Protein AF-A0A952Z2T2-F1 (afdb_monomer)

Secondary structure (DSSP, 8-state):
-----------PPP----S-HHHHHHHHHHHHHHH-TTTS-SSSPPPEEETTEEEEEETTTTEEEEEETTEEEEEEGGGTEEEEEEEGGGTS-----THHHHHHHHHHT--SEEEEEEEEEEEEPPPB-SSS-EEEEEEE-TTS-EEEEEEETTTS---TT--TT-EEEEEEEEE--TTS-EEE--S--TTSSS---EEEETTEEE-

Mean predicted aligned error: 5.97 Å

Structure (mmCIF, N/CA/C/O backbone):
data_AF-A0A952Z2T2-F1
#
_entry.id   AF-A0A952Z2T2-F1
#
loop_
_atom_site.group_PDB
_atom_site.id
_atom_site.type_symbol
_atom_site.label_atom_id
_atom_site.label_alt_id
_atom_site.label_comp_id
_atom_site.label_asym_id
_atom_site.label_entity_id
_atom_site.label_seq_id
_atom_site.pdbx_PDB_ins_code
_atom_site.Cartn_x
_atom_site.Cartn_y
_atom_site.Cartn_z
_atom_site.occupancy
_atom_site.B_iso_or_equiv
_atom_site.auth_seq_id
_atom_site.auth_comp_id
_atom_site.auth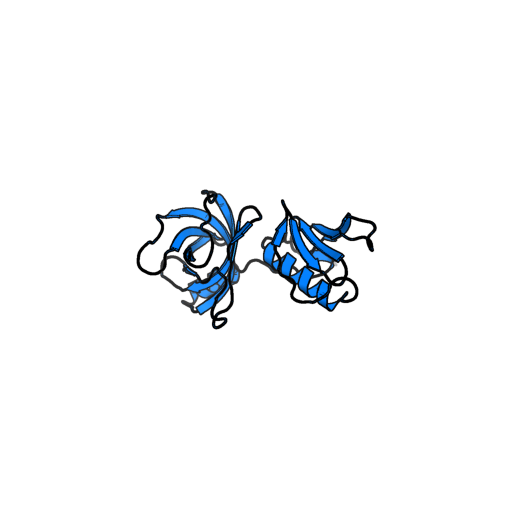_asym_id
_atom_site.auth_atom_id
_atom_site.pdbx_PDB_model_num
ATOM 1 N N . MET A 1 1 ? -41.961 -36.376 -21.998 1.00 43.75 1 MET A N 1
ATOM 2 C CA . MET A 1 1 ? -40.756 -36.178 -21.162 1.00 43.75 1 MET A CA 1
ATOM 3 C C . MET A 1 1 ? -40.420 -34.692 -21.188 1.00 43.75 1 MET A C 1
ATOM 5 O O . MET A 1 1 ? -40.143 -34.183 -22.264 1.00 43.75 1 MET A O 1
ATOM 9 N N . LYS A 1 2 ? -40.576 -33.967 -20.070 1.00 33.34 2 LYS A N 1
ATOM 10 C CA . LYS A 1 2 ? -40.230 -32.536 -19.973 1.00 33.34 2 LYS A CA 1
ATOM 11 C C . LYS A 1 2 ? -38.755 -32.432 -19.580 1.00 33.34 2 LYS A C 1
ATOM 13 O O . LYS A 1 2 ? -38.400 -32.880 -18.495 1.00 33.34 2 LYS A O 1
ATOM 18 N N . PHE A 1 3 ? -37.918 -31.884 -20.457 1.00 33.28 3 PHE A N 1
ATOM 19 C CA . PHE A 1 3 ? -36.534 -31.553 -20.126 1.00 33.28 3 PHE A CA 1
ATOM 20 C C . PHE A 1 3 ? -36.523 -30.262 -19.305 1.00 33.28 3 PHE A C 1
ATOM 22 O O . PHE A 1 3 ? -36.960 -29.215 -19.777 1.00 33.28 3 PHE A O 1
ATOM 29 N N . ILE A 1 4 ? -36.067 -30.361 -18.059 1.00 39.56 4 ILE A N 1
ATOM 30 C CA . ILE A 1 4 ? -35.775 -29.214 -17.202 1.00 39.56 4 ILE A CA 1
ATOM 31 C C . ILE A 1 4 ? -34.340 -28.808 -17.538 1.00 39.56 4 ILE A C 1
ATOM 33 O O . ILE A 1 4 ? -33.406 -29.554 -17.257 1.00 39.56 4 ILE A O 1
ATOM 37 N N . ILE A 1 5 ? -34.171 -27.661 -18.193 1.00 38.66 5 ILE A N 1
ATOM 38 C CA . ILE A 1 5 ? -32.854 -27.060 -18.410 1.00 38.66 5 ILE A CA 1
ATOM 39 C C . ILE A 1 5 ? -32.474 -26.369 -17.100 1.00 38.66 5 ILE A C 1
ATOM 41 O O . ILE A 1 5 ? -33.064 -25.354 -16.734 1.00 38.66 5 ILE A O 1
ATOM 45 N N . LEU A 1 6 ? -31.523 -26.957 -16.373 1.00 36.72 6 LEU A N 1
ATOM 46 C CA . LEU A 1 6 ? -30.887 -26.323 -15.225 1.00 36.72 6 LEU A CA 1
ATOM 47 C C . LEU A 1 6 ? -29.952 -25.233 -15.766 1.00 36.72 6 LEU A C 1
ATOM 49 O O . LEU A 1 6 ? -28.901 -25.529 -16.333 1.00 36.72 6 LEU A O 1
ATOM 53 N N . LEU A 1 7 ? -30.361 -23.973 -15.641 1.00 35.72 7 LEU A N 1
ATOM 54 C CA . LEU A 1 7 ? -29.504 -22.834 -15.942 1.00 35.72 7 LEU A CA 1
ATOM 55 C C . LEU A 1 7 ? -28.487 -22.709 -14.799 1.00 35.72 7 LEU A C 1
ATOM 57 O O . LEU A 1 7 ? -28.804 -22.184 -13.734 1.00 35.72 7 LEU A O 1
ATOM 61 N N . PHE A 1 8 ? -27.275 -23.227 -14.995 1.00 40.12 8 PHE A N 1
ATOM 62 C CA . PHE A 1 8 ? -26.145 -22.876 -14.140 1.00 40.12 8 PHE A CA 1
ATOM 63 C C . PHE A 1 8 ? -25.817 -21.403 -14.402 1.00 40.12 8 PHE A C 1
ATOM 65 O O . PHE A 1 8 ? -25.197 -21.073 -15.411 1.00 40.12 8 PHE A O 1
ATOM 72 N N . LEU A 1 9 ? -26.256 -20.508 -13.511 1.00 35.81 9 LEU A N 1
ATOM 73 C CA . LEU A 1 9 ? -25.654 -19.184 -13.412 1.00 35.81 9 LEU A CA 1
ATOM 74 C C . LEU A 1 9 ? -24.209 -19.399 -12.957 1.00 35.81 9 LEU A C 1
ATOM 76 O O . LEU A 1 9 ? -23.938 -19.597 -11.774 1.00 35.81 9 LEU A O 1
ATOM 80 N N . THR A 1 10 ? -23.271 -19.381 -13.898 1.00 40.56 10 THR A N 1
ATOM 81 C CA . THR A 1 10 ? -21.885 -19.079 -13.564 1.00 40.56 10 THR A CA 1
ATOM 82 C C . THR A 1 10 ? -21.883 -17.648 -13.053 1.00 40.56 10 THR A C 1
ATOM 84 O O . THR A 1 10 ? -22.073 -16.710 -13.829 1.00 40.56 10 THR A O 1
ATOM 87 N N . VAL A 1 11 ? -21.737 -17.480 -11.740 1.00 41.69 11 V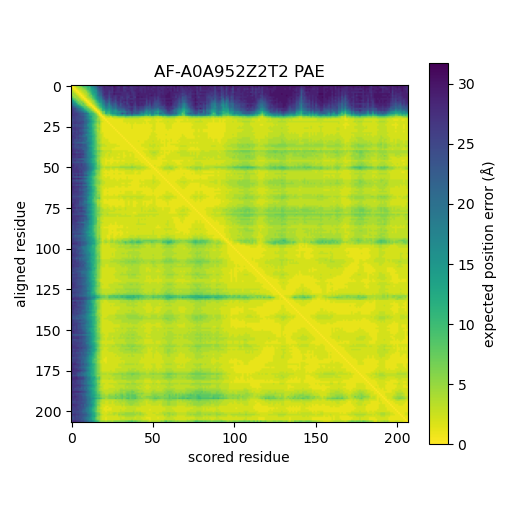AL A N 1
ATOM 88 C CA . VAL A 1 11 ? -21.376 -16.190 -11.159 1.00 41.69 11 VAL A CA 1
ATOM 89 C C . VAL A 1 11 ? -20.023 -15.853 -11.767 1.00 41.69 11 VAL A C 1
ATOM 91 O O . VAL A 1 11 ? -19.009 -16.438 -11.398 1.00 41.69 11 VAL A O 1
ATOM 94 N N . ILE A 1 12 ? -20.021 -14.985 -12.776 1.00 42.12 12 ILE A N 1
ATOM 95 C CA . ILE A 1 12 ? -18.799 -14.331 -13.224 1.00 42.12 12 ILE A CA 1
ATOM 96 C C . ILE A 1 12 ? -18.338 -13.556 -11.986 1.00 42.12 12 ILE A C 1
ATOM 98 O O . ILE A 1 12 ? -19.116 -12.714 -11.522 1.00 42.12 12 ILE A O 1
ATOM 102 N N . PRO A 1 13 ? -17.173 -13.861 -11.381 1.00 43.41 13 PRO A N 1
ATOM 103 C CA . PRO A 1 13 ? -16.665 -13.020 -10.312 1.00 43.41 13 PRO A CA 1
ATOM 104 C C . PRO A 1 13 ? -16.613 -11.605 -10.880 1.00 43.41 13 PRO A C 1
ATOM 106 O O . PRO A 1 13 ? -16.038 -11.390 -11.950 1.00 43.41 13 PRO A O 1
ATOM 109 N N . ALA A 1 14 ? -17.314 -10.675 -10.224 1.00 44.31 14 ALA A N 1
ATOM 110 C CA . ALA A 1 14 ? -17.224 -9.264 -10.560 1.00 44.31 14 ALA A CA 1
ATOM 111 C C . ALA A 1 14 ? -15.738 -8.947 -10.707 1.00 44.31 14 ALA A C 1
ATOM 113 O O . ALA A 1 14 ? -14.959 -9.370 -9.851 1.00 44.31 14 ALA A O 1
ATOM 114 N N . ILE A 1 15 ? -15.356 -8.307 -11.816 1.00 44.84 15 ILE A N 1
ATOM 115 C CA . ILE A 1 15 ? -13.976 -7.889 -12.064 1.00 44.84 15 ILE A CA 1
ATOM 116 C C . ILE A 1 15 ? -13.558 -7.126 -10.810 1.00 44.84 15 ILE A C 1
ATOM 118 O O . ILE A 1 15 ? -14.063 -6.036 -10.547 1.00 44.84 15 ILE A O 1
ATOM 122 N N . SER A 1 16 ? -12.764 -7.780 -9.965 1.00 48.69 16 SER A N 1
ATOM 123 C CA . SER A 1 16 ? -12.345 -7.230 -8.690 1.00 48.69 16 SER A CA 1
ATOM 124 C C . SER A 1 16 ? -11.339 -6.164 -9.050 1.00 48.69 16 SER A C 1
ATOM 126 O O . SER A 1 16 ? -10.181 -6.494 -9.287 1.00 48.69 16 SER A O 1
ATOM 128 N N . SER A 1 17 ? -11.783 -4.911 -9.131 1.00 55.72 17 SER A N 1
ATOM 129 C CA . SER A 1 17 ? -10.857 -3.793 -9.224 1.00 55.72 17 SER A CA 1
ATOM 130 C C . SER A 1 17 ? -9.854 -3.915 -8.079 1.00 55.72 17 SER A C 1
ATOM 132 O O . SER A 1 17 ? -10.243 -4.213 -6.942 1.00 55.72 17 SER A O 1
ATOM 134 N N . ALA A 1 18 ? -8.572 -3.748 -8.378 1.00 59.06 18 ALA A N 1
ATOM 135 C CA . ALA A 1 18 ? -7.497 -3.735 -7.410 1.00 59.06 18 ALA A CA 1
ATOM 136 C C . ALA A 1 18 ? -7.772 -2.615 -6.407 1.00 59.06 18 ALA A C 1
ATOM 138 O O . ALA A 1 18 ? -7.518 -1.446 -6.647 1.00 59.06 18 ALA A O 1
ATOM 139 N N . GLU A 1 19 ? -8.329 -2.989 -5.266 1.00 76.19 19 GLU A N 1
ATOM 140 C CA . GLU A 1 19 ? -8.595 -2.064 -4.172 1.00 76.19 19 GLU A CA 1
ATOM 141 C C . GLU A 1 19 ? -7.318 -1.697 -3.409 1.00 76.19 19 GLU A C 1
ATOM 143 O O . GLU A 1 19 ? -7.297 -0.655 -2.763 1.00 76.19 19 GLU A O 1
ATOM 148 N N . ASN A 1 20 ? -6.276 -2.532 -3.535 1.00 87.62 20 ASN A N 1
ATOM 149 C CA . ASN A 1 20 ? -4.946 -2.369 -2.946 1.00 87.62 20 ASN A CA 1
ATOM 150 C C . ASN A 1 20 ? -3.907 -2.086 -4.046 1.00 87.62 20 ASN A C 1
ATOM 152 O O . ASN A 1 20 ? -3.205 -3.002 -4.497 1.00 87.62 20 ASN A O 1
ATOM 156 N N . PHE A 1 21 ? -3.838 -0.856 -4.540 1.00 92.69 21 PHE A N 1
ATOM 157 C CA . PHE A 1 21 ? -2.935 -0.462 -5.615 1.00 92.69 21 PHE A CA 1
ATOM 158 C C . PHE A 1 21 ? -1.472 -0.687 -5.243 1.00 92.69 21 PHE A C 1
ATOM 160 O O . PHE A 1 21 ? -0.743 -1.288 -6.037 1.00 92.69 21 PHE A O 1
ATOM 167 N N . LEU A 1 22 ? -1.025 -0.290 -4.047 1.00 95.50 22 L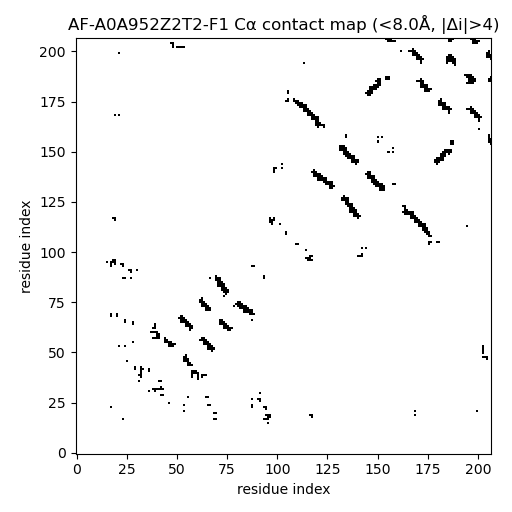EU A N 1
ATOM 168 C CA . LEU A 1 22 ? 0.396 -0.383 -3.698 1.00 95.50 22 LEU A CA 1
ATOM 169 C C . LEU A 1 22 ? 0.857 -1.837 -3.549 1.00 95.50 22 LEU A C 1
ATOM 171 O O . LEU A 1 22 ? 1.919 -2.214 -4.052 1.00 95.50 22 LEU A O 1
ATOM 175 N N . ILE A 1 23 ? 0.041 -2.691 -2.931 1.00 94.75 23 ILE A N 1
ATOM 176 C CA . ILE A 1 23 ? 0.358 -4.122 -2.792 1.00 94.75 23 ILE A CA 1
ATOM 177 C C . ILE A 1 23 ? 0.400 -4.823 -4.137 1.00 94.75 23 ILE A C 1
ATOM 179 O O . ILE A 1 23 ? 1.335 -5.583 -4.403 1.00 94.75 23 ILE A O 1
ATOM 183 N N . ASN A 1 24 ? -0.593 -4.578 -4.988 1.00 95.81 24 ASN A N 1
ATOM 184 C CA . ASN A 1 24 ? -0.653 -5.217 -6.295 1.00 95.81 24 ASN A CA 1
ATOM 185 C C . ASN A 1 24 ? 0.478 -4.732 -7.207 1.00 95.81 24 ASN A C 1
ATOM 187 O O . ASN A 1 24 ? 1.099 -5.549 -7.886 1.00 95.81 24 ASN A O 1
ATOM 191 N N . SER A 1 25 ? 0.831 -3.448 -7.134 1.00 97.19 25 SER A N 1
ATOM 192 C CA . SER A 1 25 ? 1.986 -2.887 -7.843 1.00 97.19 25 SER A CA 1
ATOM 193 C C . SER A 1 25 ? 3.294 -3.517 -7.367 1.00 97.19 25 SER A C 1
ATOM 195 O O . SER A 1 25 ? 4.063 -4.024 -8.176 1.00 97.19 25 SER A O 1
ATOM 197 N N . ASN A 1 26 ? 3.519 -3.612 -6.052 1.00 97.25 26 ASN A N 1
ATOM 198 C CA . ASN A 1 26 ? 4.699 -4.284 -5.502 1.00 97.25 26 ASN A CA 1
ATOM 199 C C . ASN A 1 26 ? 4.781 -5.762 -5.907 1.00 97.25 26 ASN A C 1
ATOM 201 O O . ASN A 1 26 ? 5.860 -6.246 -6.254 1.00 97.25 26 ASN A O 1
ATOM 205 N N . LYS A 1 27 ? 3.653 -6.485 -5.900 1.00 96.94 27 LYS A N 1
ATOM 206 C CA . LYS A 1 27 ? 3.599 -7.883 -6.346 1.00 96.94 27 LYS A CA 1
ATOM 207 C C . LYS A 1 27 ? 3.961 -8.006 -7.830 1.00 96.94 27 LYS A C 1
ATOM 209 O O . LYS A 1 27 ? 4.727 -8.900 -8.184 1.00 96.94 27 LYS A O 1
ATOM 214 N N . LEU A 1 28 ? 3.459 -7.103 -8.674 1.00 98.31 28 LEU A N 1
ATOM 215 C CA . LEU A 1 28 ? 3.791 -7.054 -10.096 1.00 98.31 28 LEU A CA 1
ATOM 216 C C . LEU A 1 28 ? 5.274 -6.751 -10.319 1.00 98.31 28 LEU A C 1
ATOM 218 O O . LEU A 1 28 ? 5.921 -7.421 -11.118 1.00 98.31 28 LEU A O 1
ATOM 222 N N . PHE A 1 29 ? 5.825 -5.765 -9.616 1.00 98.62 29 PHE A N 1
ATOM 223 C CA . PHE A 1 29 ? 7.220 -5.372 -9.785 1.00 98.62 29 PHE A CA 1
ATOM 224 C C . PHE A 1 29 ? 8.175 -6.484 -9.341 1.00 98.62 29 PHE A C 1
ATOM 226 O O . PHE A 1 29 ? 9.115 -6.809 -10.062 1.00 98.62 29 PHE A O 1
ATOM 233 N N . ASN A 1 30 ? 7.876 -7.158 -8.227 1.00 98.31 30 ASN A N 1
ATOM 234 C CA . ASN A 1 30 ? 8.618 -8.347 -7.801 1.00 98.31 30 ASN A CA 1
ATOM 235 C C . ASN A 1 30 ? 8.521 -9.479 -8.844 1.00 98.31 30 ASN A C 1
ATOM 237 O O . ASN A 1 30 ? 9.514 -10.139 -9.144 1.00 98.31 30 ASN A O 1
ATOM 241 N N . PHE A 1 31 ? 7.336 -9.702 -9.426 1.00 98.31 31 PHE A N 1
ATOM 242 C CA . PHE A 1 31 ? 7.167 -10.656 -10.526 1.00 98.31 31 PHE A CA 1
ATOM 243 C C . PHE A 1 31 ? 8.022 -10.279 -11.744 1.00 98.31 31 PHE A C 1
ATOM 245 O O . PHE A 1 31 ? 8.637 -11.159 -12.349 1.00 98.31 31 PHE A O 1
ATOM 252 N N . ALA A 1 32 ? 8.091 -8.992 -12.089 1.00 98.50 32 ALA A N 1
ATOM 253 C CA . ALA A 1 32 ? 8.869 -8.493 -13.214 1.00 98.50 32 ALA A CA 1
ATOM 254 C C . ALA A 1 32 ? 10.379 -8.694 -13.003 1.00 98.50 32 ALA A C 1
ATOM 256 O O . ALA A 1 32 ? 11.051 -9.188 -13.906 1.00 98.50 32 ALA A O 1
ATOM 257 N N . GLU A 1 33 ? 10.896 -8.410 -11.805 1.00 98.56 33 GLU A N 1
ATOM 258 C CA . GLU A 1 33 ? 12.300 -8.652 -11.426 1.00 98.56 33 GLU A CA 1
ATOM 259 C C . GLU A 1 33 ? 12.708 -10.121 -11.590 1.00 98.56 33 GLU A C 1
ATOM 261 O O . GLU A 1 33 ? 13.783 -10.420 -12.111 1.00 98.56 33 GLU A O 1
ATOM 266 N N . VAL A 1 34 ? 11.832 -11.050 -11.197 1.00 98.12 34 VAL A N 1
ATOM 267 C CA . VAL A 1 34 ? 12.087 -12.495 -11.313 1.00 98.12 34 VAL A CA 1
ATOM 268 C C . VAL A 1 34 ? 11.933 -12.989 -12.752 1.00 98.12 34 VAL A C 1
ATOM 270 O O . VAL A 1 34 ? 12.735 -13.798 -13.219 1.00 98.12 34 VAL A O 1
ATOM 273 N N . SER A 1 35 ? 10.905 -12.523 -13.459 1.00 98.25 35 SER A N 1
ATOM 274 C CA . SER A 1 35 ? 10.530 -13.055 -14.777 1.00 98.25 35 SER A CA 1
ATOM 275 C C . SER A 1 35 ? 11.338 -12.441 -15.917 1.00 98.25 35 SER A C 1
ATOM 277 O O . SER A 1 35 ? 11.591 -13.104 -16.923 1.00 98.25 35 SER A O 1
ATOM 279 N N . TYR A 1 36 ? 11.768 -11.187 -15.762 1.00 97.69 36 TYR A N 1
ATOM 280 C CA . TYR A 1 36 ? 12.501 -10.435 -16.777 1.00 97.69 36 TYR A CA 1
ATOM 281 C C . TYR A 1 36 ? 13.744 -9.723 -16.198 1.00 97.69 36 TYR A C 1
ATOM 283 O O . TYR A 1 36 ? 13.913 -8.510 -16.372 1.00 97.69 36 TYR A O 1
ATOM 291 N N . PRO A 1 37 ? 14.683 -10.463 -15.574 1.00 97.56 37 PRO A N 1
ATOM 292 C CA . PRO A 1 37 ? 15.863 -9.888 -14.917 1.00 97.56 37 PRO A CA 1
ATOM 293 C C . PRO A 1 37 ? 16.825 -9.184 -15.887 1.00 97.56 37 PRO A C 1
ATOM 295 O O . PRO A 1 37 ? 17.689 -8.421 -15.466 1.00 97.56 37 PRO A O 1
ATOM 298 N N . ALA A 1 38 ? 16.695 -9.419 -17.198 1.00 97.75 38 ALA A N 1
ATOM 299 C CA . ALA A 1 38 ? 17.450 -8.691 -18.217 1.00 97.75 38 ALA A CA 1
ATOM 300 C C . ALA A 1 38 ? 17.074 -7.198 -18.288 1.00 97.75 38 ALA A C 1
ATOM 302 O O . ALA A 1 38 ? 17.899 -6.395 -18.723 1.00 97.75 38 ALA A O 1
ATOM 303 N N . PHE A 1 39 ? 15.858 -6.834 -17.860 1.00 97.88 39 PHE A N 1
ATOM 304 C CA . PHE A 1 39 ? 15.352 -5.458 -17.865 1.00 97.88 39 PHE A CA 1
ATOM 305 C C . PHE A 1 39 ? 15.217 -4.875 -16.461 1.00 97.88 39 PHE A C 1
ATOM 307 O O . PHE A 1 39 ? 15.484 -3.693 -16.281 1.00 97.88 39 PHE A O 1
ATOM 314 N N . PHE A 1 40 ? 14.828 -5.681 -15.473 1.00 98.38 40 PHE A N 1
ATOM 315 C CA . PHE A 1 40 ? 14.495 -5.205 -14.130 1.00 98.38 40 PHE A CA 1
ATOM 316 C C . PHE A 1 40 ? 15.525 -5.710 -13.116 1.00 98.38 40 PHE A C 1
ATOM 318 O O . PHE A 1 40 ? 15.313 -6.719 -12.442 1.00 98.38 40 PHE A O 1
ATOM 325 N N . ARG A 1 41 ? 16.688 -5.044 -13.062 1.00 97.25 41 ARG A N 1
ATOM 326 C CA . ARG A 1 41 ? 17.772 -5.376 -12.126 1.00 97.25 41 ARG A CA 1
ATOM 327 C C . ARG A 1 41 ? 18.560 -4.140 -11.650 1.00 97.25 41 ARG A C 1
ATOM 329 O O . ARG A 1 41 ? 18.666 -3.175 -12.406 1.00 97.25 41 ARG A O 1
ATOM 336 N N . PRO A 1 42 ? 19.152 -4.167 -10.444 1.00 97.25 42 PRO A N 1
ATOM 337 C CA . PRO A 1 42 ? 19.075 -5.238 -9.446 1.00 97.25 42 PRO A CA 1
ATOM 338 C C . PRO A 1 42 ? 17.653 -5.433 -8.897 1.00 97.25 42 PRO A C 1
ATOM 340 O O . PRO A 1 42 ? 16.836 -4.517 -8.933 1.00 97.25 42 PRO A O 1
ATOM 343 N N . ALA A 1 43 ? 17.352 -6.652 -8.445 1.00 96.94 43 ALA A N 1
ATOM 344 C CA . ALA A 1 43 ? 16.085 -6.952 -7.780 1.00 96.94 43 ALA A CA 1
ATOM 345 C C . ALA A 1 43 ? 16.023 -6.284 -6.397 1.00 96.94 43 ALA A C 1
ATOM 347 O O . ALA A 1 43 ? 17.059 -5.966 -5.810 1.00 96.94 43 ALA A O 1
ATOM 348 N N . GLY A 1 44 ? 14.813 -6.109 -5.867 1.00 95.31 44 GLY A N 1
ATOM 349 C CA . GLY A 1 44 ? 14.587 -5.429 -4.593 1.00 95.31 44 GLY A CA 1
ATOM 350 C C . GLY A 1 44 ? 14.654 -3.907 -4.698 1.00 95.31 44 GLY A C 1
ATOM 351 O O . GLY A 1 44 ? 14.988 -3.244 -3.717 1.00 95.31 44 GLY A O 1
ATOM 352 N N . ALA A 1 45 ? 14.360 -3.339 -5.872 1.00 96.81 45 ALA A N 1
ATOM 353 C CA . ALA A 1 45 ? 14.285 -1.890 -5.999 1.00 96.81 45 ALA A CA 1
ATOM 354 C C . ALA A 1 45 ? 13.110 -1.351 -5.159 1.00 96.81 45 ALA A C 1
ATOM 356 O O . ALA A 1 45 ? 12.065 -1.991 -5.031 1.00 96.81 45 ALA A O 1
ATOM 357 N N . VAL A 1 46 ? 13.284 -0.173 -4.562 1.00 95.00 46 VAL A N 1
ATOM 358 C CA . VAL A 1 46 ? 12.262 0.440 -3.705 1.00 95.00 46 VAL A CA 1
ATOM 359 C C . VAL A 1 46 ? 11.197 1.099 -4.573 1.00 95.00 46 VAL A C 1
ATOM 361 O O . VAL A 1 46 ? 11.515 1.816 -5.522 1.00 95.00 46 VAL A O 1
ATOM 364 N N . THR A 1 47 ? 9.930 0.866 -4.235 1.00 97.56 47 THR A N 1
ATOM 365 C CA . THR A 1 47 ? 8.806 1.549 -4.880 1.00 97.56 47 THR A CA 1
ATOM 366 C C . THR A 1 47 ? 8.680 2.962 -4.337 1.00 97.56 47 THR A C 1
ATOM 368 O O . THR A 1 47 ? 8.625 3.163 -3.125 1.00 97.56 47 THR A O 1
ATOM 371 N N . VAL A 1 48 ? 8.598 3.928 -5.241 1.00 96.06 48 VAL A N 1
ATOM 372 C CA . VAL A 1 48 ? 8.376 5.341 -4.927 1.00 96.06 48 VAL A CA 1
ATOM 373 C C . VAL A 1 48 ? 7.204 5.873 -5.736 1.00 96.06 48 VAL A C 1
ATOM 375 O O . VAL A 1 48 ? 6.815 5.277 -6.742 1.00 96.06 48 VAL A O 1
ATOM 378 N N . THR A 1 49 ? 6.666 7.012 -5.320 1.00 95.50 49 THR A N 1
ATOM 379 C CA . THR A 1 49 ? 5.697 7.753 -6.126 1.00 95.50 49 THR A CA 1
ATOM 380 C C . THR A 1 49 ? 6.418 8.744 -7.030 1.00 95.50 49 THR A C 1
ATOM 382 O O . THR A 1 49 ? 7.263 9.511 -6.565 1.00 95.50 49 THR A O 1
ATOM 385 N N . LEU A 1 50 ? 6.052 8.758 -8.308 1.00 94.50 50 LEU A N 1
ATOM 386 C CA . LEU A 1 50 ? 6.416 9.792 -9.268 1.00 94.50 50 LEU A CA 1
ATOM 387 C C . LEU A 1 50 ? 5.127 10.327 -9.899 1.00 94.50 50 LEU A C 1
ATOM 389 O O . LEU A 1 50 ? 4.495 9.629 -10.687 1.00 94.50 50 LEU A O 1
ATOM 393 N N . ASP A 1 51 ? 4.733 11.544 -9.523 1.00 90.75 51 ASP A N 1
ATOM 394 C CA . ASP A 1 51 ? 3.415 12.118 -9.823 1.00 90.75 51 ASP A CA 1
ATOM 395 C C . ASP A 1 51 ? 2.264 11.201 -9.357 1.00 90.75 51 ASP A C 1
ATOM 397 O O . ASP A 1 51 ? 2.085 11.001 -8.158 1.00 90.75 51 ASP A O 1
ATOM 401 N N . ASP A 1 52 ? 1.480 10.642 -10.277 1.00 91.25 52 ASP A N 1
ATOM 402 C CA . ASP A 1 52 ? 0.386 9.700 -10.020 1.00 91.25 52 ASP A CA 1
ATOM 403 C C . ASP A 1 52 ? 0.786 8.227 -10.237 1.00 91.25 52 ASP A C 1
ATOM 405 O O . ASP A 1 52 ? -0.060 7.332 -10.154 1.00 91.25 52 ASP A O 1
ATOM 409 N N . TYR A 1 53 ? 2.072 7.959 -10.489 1.00 96.31 53 TYR A N 1
ATOM 410 C CA . TYR A 1 53 ? 2.599 6.615 -10.705 1.00 96.31 53 TYR A CA 1
ATOM 411 C C . TYR A 1 53 ? 3.281 6.062 -9.459 1.00 96.31 53 TYR A C 1
ATOM 413 O O . TYR A 1 53 ? 4.078 6.739 -8.811 1.00 96.31 53 TYR A O 1
ATOM 421 N N . LEU A 1 54 ? 3.070 4.774 -9.202 1.00 97.94 54 LEU A N 1
ATOM 422 C CA . LEU A 1 54 ? 3.979 3.969 -8.392 1.00 97.94 54 LEU A CA 1
ATOM 423 C C . LEU A 1 54 ? 5.061 3.417 -9.313 1.00 97.94 54 LEU A C 1
ATOM 425 O O . LEU A 1 54 ? 4.736 2.797 -10.322 1.00 97.94 54 LEU A O 1
ATOM 429 N N . VAL A 1 55 ? 6.336 3.634 -8.998 1.00 98.12 55 VAL A N 1
ATOM 430 C CA . VAL A 1 55 ? 7.446 3.280 -9.893 1.00 98.12 55 VAL A CA 1
ATOM 431 C C . VAL A 1 55 ? 8.595 2.601 -9.162 1.00 98.12 55 VAL A C 1
ATOM 433 O O . VAL A 1 55 ? 8.880 2.892 -8.000 1.00 98.12 55 VAL A O 1
ATOM 436 N N . ARG A 1 56 ? 9.308 1.739 -9.889 1.00 98.62 56 ARG A N 1
ATOM 437 C CA . ARG A 1 56 ? 10.658 1.284 -9.546 1.00 98.62 56 ARG A CA 1
ATOM 438 C C . ARG A 1 56 ? 11.612 1.613 -10.679 1.00 98.62 56 ARG A C 1
ATOM 440 O O . ARG A 1 56 ? 11.285 1.408 -11.848 1.00 98.62 56 ARG A O 1
ATOM 447 N N . TYR A 1 57 ? 12.790 2.096 -10.307 1.00 98.50 57 TYR A N 1
ATOM 448 C CA . TYR A 1 57 ? 13.889 2.385 -11.219 1.00 98.50 57 TYR A CA 1
ATOM 449 C C . TYR A 1 57 ? 15.011 1.361 -11.053 1.00 98.50 57 TYR A C 1
ATOM 451 O O . TYR A 1 57 ? 15.400 1.028 -9.932 1.00 98.50 57 TYR A O 1
ATOM 459 N N . TYR A 1 58 ? 15.552 0.909 -12.179 1.00 98.44 58 TYR A N 1
ATOM 460 C CA . TYR A 1 58 ? 16.578 -0.118 -12.269 1.00 98.44 58 TYR A CA 1
ATOM 461 C C . TYR A 1 58 ? 17.867 0.474 -12.860 1.00 98.44 58 TYR A C 1
ATOM 463 O O . TYR A 1 58 ? 17.969 0.631 -14.080 1.00 98.44 58 TYR A O 1
ATOM 471 N N . PRO A 1 59 ? 18.861 0.825 -12.022 1.00 97.38 59 PRO A N 1
ATOM 472 C CA . PRO A 1 59 ? 20.052 1.552 -12.467 1.00 97.38 59 PRO A CA 1
ATOM 473 C C . PRO A 1 59 ? 20.972 0.766 -13.412 1.00 97.38 59 PRO A C 1
ATOM 475 O O . PRO A 1 59 ? 21.651 1.380 -14.230 1.00 97.38 59 PRO A O 1
ATOM 478 N N . ASP A 1 60 ? 20.995 -0.569 -13.349 1.00 97.88 60 ASP A N 1
ATOM 479 C CA . ASP A 1 60 ? 21.868 -1.386 -14.212 1.00 97.88 60 ASP A CA 1
ATOM 480 C C . ASP A 1 60 ? 21.403 -1.405 -15.676 1.00 97.88 60 ASP A C 1
ATOM 482 O O . ASP A 1 60 ? 22.172 -1.745 -16.581 1.00 97.88 60 ASP A O 1
ATOM 486 N N . THR A 1 61 ? 20.124 -1.116 -15.906 1.00 97.75 61 THR A N 1
ATOM 487 C CA . THR A 1 61 ? 19.461 -1.221 -17.212 1.00 97.75 61 THR A CA 1
ATOM 488 C C . THR A 1 61 ? 18.869 0.099 -17.687 1.00 97.75 61 THR A C 1
ATOM 490 O O . THR A 1 61 ? 18.465 0.173 -18.847 1.00 97.75 61 THR A O 1
ATOM 493 N N . ASP A 1 62 ? 18.855 1.126 -16.831 1.00 98.06 62 ASP A N 1
ATOM 494 C CA . ASP A 1 62 ? 18.227 2.427 -17.079 1.00 98.06 62 ASP A CA 1
ATOM 495 C C . ASP A 1 62 ? 16.753 2.274 -17.503 1.00 98.06 62 ASP A C 1
ATOM 497 O O . ASP A 1 62 ? 16.288 2.783 -18.528 1.00 98.06 62 ASP A O 1
ATOM 501 N N . VAL A 1 63 ? 16.026 1.465 -16.728 1.00 98.38 63 VAL A N 1
ATOM 502 C CA . VAL A 1 63 ? 14.629 1.100 -16.978 1.00 98.38 63 VAL A CA 1
ATOM 503 C C . VAL A 1 63 ? 13.771 1.451 -15.775 1.00 98.38 63 VAL A C 1
ATOM 505 O O . VAL A 1 63 ? 14.172 1.272 -14.627 1.00 98.38 63 VAL A O 1
ATOM 508 N N . TYR A 1 64 ? 12.548 1.881 -16.052 1.00 98.62 64 TYR A N 1
ATOM 509 C CA . TYR A 1 64 ? 11.477 1.972 -15.077 1.00 98.62 64 TYR A CA 1
ATOM 510 C C . TYR A 1 64 ? 10.398 0.943 -15.394 1.00 98.62 64 TYR A C 1
ATOM 512 O O . TYR A 1 64 ? 10.067 0.698 -16.559 1.00 98.62 64 TYR A O 1
ATOM 520 N N . ILE A 1 65 ? 9.802 0.406 -14.339 1.00 98.75 65 ILE A N 1
ATOM 521 C CA . ILE A 1 65 ? 8.453 -0.154 -14.374 1.00 98.75 65 ILE A CA 1
ATOM 522 C C . ILE A 1 65 ? 7.572 0.711 -13.480 1.00 98.75 65 ILE A C 1
ATOM 524 O O . ILE A 1 65 ? 8.037 1.217 -12.455 1.00 98.75 65 ILE A O 1
ATOM 528 N N . GLY A 1 66 ? 6.316 0.894 -13.861 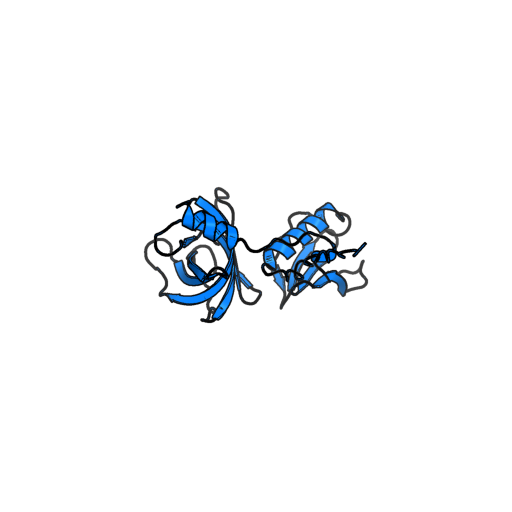1.00 98.31 66 GLY A N 1
ATOM 529 C CA . GLY A 1 66 ? 5.381 1.648 -13.050 1.00 98.31 66 GLY A CA 1
ATOM 530 C C . GLY A 1 66 ? 3.934 1.259 -13.273 1.00 98.31 66 GLY A C 1
ATOM 531 O O . GLY A 1 66 ? 3.589 0.603 -14.256 1.00 98.31 66 GLY A O 1
ATOM 532 N N . THR A 1 67 ? 3.090 1.682 -12.345 1.00 97.94 67 THR A N 1
ATOM 533 C CA . THR A 1 67 ? 1.641 1.521 -12.406 1.00 97.94 67 THR A CA 1
ATOM 534 C C . THR A 1 67 ? 0.950 2.844 -12.137 1.00 97.94 67 THR A C 1
ATOM 536 O O . THR A 1 67 ? 1.406 3.639 -11.316 1.00 97.94 67 THR A O 1
ATOM 539 N N . ARG A 1 68 ? -0.178 3.061 -12.813 1.00 95.31 68 ARG A N 1
ATOM 540 C CA . ARG A 1 68 ? -1.131 4.130 -12.504 1.00 95.31 68 ARG A CA 1
ATOM 541 C C . ARG A 1 68 ? -2.516 3.510 -12.392 1.00 95.31 68 ARG A C 1
ATOM 543 O O . ARG A 1 68 ? -3.098 3.090 -13.392 1.00 95.31 68 ARG A O 1
ATOM 550 N N . GLY A 1 69 ? -3.016 3.391 -11.165 1.00 91.56 69 GLY A N 1
ATOM 551 C CA . GLY A 1 69 ? -4.132 2.492 -10.878 1.00 91.56 69 GLY A CA 1
ATOM 552 C C . GLY A 1 69 ? -3.751 1.052 -11.240 1.00 91.56 69 GLY A C 1
ATOM 553 O O . GLY A 1 69 ? -2.789 0.510 -10.703 1.00 91.56 69 GLY A O 1
ATOM 554 N N . GLU A 1 70 ? -4.481 0.445 -12.175 1.00 93.25 70 GLU A N 1
ATOM 555 C CA . GLU A 1 70 ? -4.196 -0.910 -12.671 1.00 93.25 70 GLU A CA 1
ATOM 556 C C . GLU A 1 70 ? -3.354 -0.943 -13.948 1.00 93.25 70 GLU A C 1
ATOM 558 O O . GLU A 1 70 ? -2.881 -2.010 -14.332 1.00 93.25 70 GLU A O 1
ATOM 563 N N . GLU A 1 71 ? -3.178 0.189 -14.626 1.00 96.94 71 GLU A N 1
ATOM 564 C CA . GLU A 1 71 ? -2.430 0.255 -15.879 1.00 96.94 71 GLU A CA 1
ATOM 565 C C . GLU A 1 71 ? -0.936 0.081 -15.612 1.00 96.94 71 GLU A C 1
ATOM 567 O O . GLU A 1 71 ? -0.382 0.736 -14.728 1.00 96.94 71 GLU A O 1
ATOM 572 N N . VAL A 1 72 ? -0.276 -0.768 -16.400 1.00 98.44 72 VAL A N 1
ATOM 573 C CA . VAL A 1 72 ? 1.154 -1.063 -16.283 1.00 98.44 72 VAL A CA 1
ATOM 574 C C . VAL A 1 72 ? 1.918 -0.374 -17.399 1.00 98.44 72 VAL A C 1
ATOM 576 O O . VAL A 1 72 ? 1.576 -0.473 -18.582 1.00 98.44 72 VAL A O 1
ATOM 579 N N . TYR A 1 73 ? 3.009 0.270 -17.009 1.00 98.62 73 TYR A N 1
ATOM 580 C CA . TYR A 1 73 ? 3.902 0.994 -17.890 1.00 98.62 73 TYR A CA 1
ATOM 581 C C . TYR A 1 73 ? 5.340 0.531 -17.701 1.00 98.62 73 TYR A C 1
ATOM 583 O O . TYR A 1 73 ? 5.784 0.222 -16.595 1.00 98.62 73 TYR A O 1
ATOM 591 N N . VAL A 1 74 ? 6.091 0.543 -18.795 1.00 98.62 74 VAL A N 1
ATOM 592 C CA . VAL A 1 74 ? 7.550 0.469 -18.776 1.00 98.62 74 VAL A CA 1
ATOM 593 C C . VAL A 1 74 ? 8.112 1.701 -19.461 1.00 98.62 74 VAL A C 1
ATOM 595 O O . VAL A 1 74 ? 7.514 2.242 -20.393 1.00 98.62 74 VAL A O 1
ATOM 598 N N . TYR A 1 75 ? 9.271 2.149 -19.003 1.00 98.50 75 TYR A N 1
ATOM 599 C CA . TYR A 1 75 ? 9.972 3.264 -19.616 1.00 98.50 75 TYR A CA 1
ATOM 600 C C . TYR A 1 75 ? 11.461 2.965 -19.706 1.00 98.50 75 TYR A C 1
ATOM 602 O O . TYR A 1 75 ? 12.060 2.416 -18.785 1.00 98.50 75 TYR A O 1
ATOM 610 N N . GLY A 1 76 ? 12.058 3.317 -20.838 1.00 97.62 76 GLY A N 1
ATOM 611 C CA . GLY A 1 76 ? 13.488 3.183 -21.073 1.00 97.62 76 GLY A CA 1
ATOM 612 C C . GLY A 1 76 ? 13.796 3.123 -22.560 1.00 97.62 76 GLY A C 1
ATOM 613 O O . GLY A 1 76 ? 12.916 2.892 -23.396 1.00 97.62 76 GLY A O 1
ATOM 614 N N . LYS A 1 77 ? 15.069 3.303 -22.917 1.00 97.25 77 LYS A N 1
ATOM 615 C CA . LYS A 1 77 ? 15.500 3.281 -24.324 1.00 97.25 77 LYS A CA 1
ATOM 616 C C . LYS A 1 77 ? 15.156 1.958 -25.017 1.00 97.25 77 LYS A C 1
ATOM 618 O O . LYS A 1 77 ? 14.777 1.966 -26.183 1.00 97.25 77 LYS A O 1
ATOM 623 N N . VAL A 1 78 ? 15.256 0.840 -24.295 1.00 96.75 78 VAL A N 1
ATOM 624 C CA . VAL A 1 78 ? 14.936 -0.506 -24.805 1.00 96.75 78 VAL A CA 1
ATOM 625 C C . VAL A 1 78 ? 13.454 -0.679 -25.166 1.00 96.75 78 VAL A C 1
ATOM 627 O O . VAL A 1 78 ? 13.126 -1.503 -26.013 1.00 96.75 78 VAL A O 1
ATOM 630 N N . PHE A 1 79 ? 12.576 0.142 -24.586 1.00 97.56 79 PHE A N 1
ATOM 631 C CA . PHE A 1 79 ? 11.136 0.160 -24.854 1.00 97.56 79 PHE A CA 1
ATOM 632 C C . PHE A 1 79 ? 10.712 1.319 -25.766 1.00 97.56 79 PHE A C 1
ATOM 634 O O . PHE A 1 79 ? 9.524 1.603 -25.882 1.00 97.56 79 PHE A O 1
ATOM 641 N N . ASN A 1 80 ? 11.666 1.999 -26.415 1.00 97.25 80 ASN A N 1
ATOM 642 C CA . ASN A 1 80 ? 11.424 3.199 -27.223 1.00 97.25 80 ASN A CA 1
ATOM 643 C C . ASN A 1 80 ? 10.694 4.322 -26.455 1.00 97.25 80 ASN A C 1
ATOM 645 O O . ASN A 1 80 ? 9.890 5.052 -27.032 1.00 97.25 80 ASN A O 1
ATOM 649 N N . GLY A 1 81 ? 11.003 4.487 -25.163 1.00 97.56 81 GLY A N 1
ATOM 650 C CA . GLY A 1 81 ? 10.362 5.470 -24.288 1.00 97.56 81 GLY A CA 1
ATOM 651 C C . GLY A 1 81 ? 9.248 4.857 -23.439 1.00 97.56 81 GLY A C 1
ATOM 652 O O . GLY A 1 81 ? 9.352 3.701 -23.034 1.00 97.56 81 GLY A O 1
ATOM 653 N N . LEU A 1 82 ? 8.220 5.653 -23.122 1.00 97.56 82 LEU A N 1
ATOM 654 C CA . LEU A 1 82 ? 7.088 5.225 -22.295 1.00 97.56 82 LEU A CA 1
ATOM 655 C C . LEU A 1 82 ? 6.161 4.330 -23.114 1.00 97.56 82 LEU A C 1
ATOM 657 O O . LEU A 1 82 ? 5.627 4.763 -24.134 1.00 97.56 82 LEU A O 1
ATOM 661 N N . SER A 1 83 ? 5.938 3.113 -22.634 1.00 98.12 83 SER A N 1
ATOM 662 C CA . SER A 1 83 ? 5.054 2.138 -23.264 1.00 98.12 83 SER A CA 1
ATOM 663 C C . SER A 1 83 ? 4.082 1.567 -22.238 1.00 98.12 83 SER A C 1
ATOM 665 O O . SER A 1 83 ? 4.500 1.093 -21.183 1.00 98.12 83 SER A O 1
ATOM 667 N N . SER A 1 84 ? 2.786 1.586 -22.558 1.00 98.00 84 SER A N 1
ATOM 668 C CA . SER A 1 84 ? 1.784 0.798 -21.831 1.00 98.00 84 SER A CA 1
ATOM 669 C C . SER A 1 84 ? 1.918 -0.664 -22.249 1.00 98.00 84 SER A C 1
ATOM 671 O O . SER A 1 84 ? 2.023 -0.954 -23.443 1.00 98.00 84 SER A O 1
ATOM 673 N N . VAL A 1 85 ? 1.955 -1.573 -21.277 1.00 98.00 85 VAL A N 1
ATOM 674 C CA . VAL A 1 85 ? 2.189 -3.004 -21.533 1.00 98.00 85 VAL A CA 1
ATOM 675 C C . VAL A 1 85 ? 1.013 -3.898 -21.151 1.00 98.00 85 VAL A C 1
ATOM 677 O O . VAL A 1 85 ? 0.991 -5.049 -21.571 1.00 98.00 85 VAL A O 1
ATOM 680 N N . GLY A 1 86 ? 0.006 -3.371 -20.455 1.00 97.44 86 GLY A N 1
ATOM 681 C CA . GLY A 1 86 ? -1.194 -4.106 -20.056 1.00 97.44 86 GLY A CA 1
ATOM 682 C C . GLY A 1 86 ? -1.756 -3.571 -18.746 1.00 97.44 86 GLY A C 1
ATOM 683 O O . GLY A 1 86 ? -1.471 -2.432 -18.366 1.00 97.44 86 GLY A O 1
ATOM 684 N N . ILE A 1 87 ? -2.517 -4.402 -18.041 1.00 96.94 87 ILE A N 1
ATOM 685 C CA . ILE A 1 87 ? -2.963 -4.141 -16.667 1.00 96.94 87 ILE A CA 1
ATOM 686 C C . ILE A 1 87 ? -2.342 -5.139 -15.684 1.00 96.94 87 ILE A C 1
ATOM 688 O O . ILE A 1 87 ? -1.887 -6.210 -16.078 1.00 96.94 87 ILE A O 1
ATOM 692 N N . ILE A 1 88 ? -2.327 -4.819 -14.384 1.00 96.38 88 ILE A N 1
ATOM 693 C CA . ILE A 1 88 ? -1.711 -5.679 -13.355 1.00 96.38 88 ILE A CA 1
ATOM 694 C C . ILE A 1 88 ? -2.267 -7.116 -13.419 1.00 96.38 88 ILE A C 1
ATOM 696 O O . ILE A 1 88 ? -1.505 -8.085 -13.340 1.00 96.38 88 ILE A O 1
ATOM 700 N N . GLY A 1 89 ? -3.585 -7.246 -13.606 1.00 94.50 89 GLY A N 1
ATOM 701 C CA . GLY A 1 89 ? -4.292 -8.529 -13.663 1.00 94.50 89 GLY A CA 1
ATOM 702 C C . GLY A 1 89 ? -3.912 -9.431 -14.843 1.00 94.50 89 GLY A C 1
ATOM 703 O O . GLY A 1 89 ? -4.171 -10.630 -14.782 1.00 94.50 89 GLY A O 1
ATOM 704 N N . ASP A 1 90 ? -3.258 -8.897 -15.881 1.00 96.00 90 ASP A N 1
ATOM 705 C CA . ASP A 1 90 ? -2.768 -9.699 -17.011 1.00 96.00 90 ASP A CA 1
ATOM 706 C C . ASP A 1 90 ? -1.553 -10.557 -16.622 1.00 96.00 90 ASP A C 1
ATOM 708 O O . ASP A 1 90 ? -1.270 -11.575 -17.256 1.00 96.00 90 ASP A O 1
ATOM 712 N N . TYR A 1 91 ? -0.823 -10.147 -15.579 1.00 96.12 91 TYR A N 1
ATOM 713 C CA . TYR A 1 91 ? 0.457 -10.745 -15.193 1.00 96.12 91 TYR A CA 1
ATOM 714 C C . TYR A 1 91 ? 0.394 -11.519 -13.884 1.00 96.12 91 TYR A C 1
ATOM 716 O O . TYR A 1 91 ? 1.117 -12.500 -13.706 1.00 96.12 91 TYR A O 1
ATOM 724 N N . ILE A 1 92 ? -0.427 -11.056 -12.943 1.00 95.88 92 ILE A N 1
ATOM 725 C CA . ILE A 1 92 ? -0.494 -11.609 -11.596 1.00 95.88 92 ILE A CA 1
ATOM 726 C C . ILE A 1 92 ? -1.933 -11.677 -11.095 1.00 95.88 92 ILE A C 1
ATOM 728 O O . ILE A 1 92 ? -2.779 -10.850 -11.418 1.00 95.88 92 ILE A O 1
ATOM 732 N N . GLU A 1 93 ? -2.194 -12.635 -10.211 1.00 93.44 93 GLU A N 1
ATOM 733 C CA . GLU A 1 93 ? -3.430 -12.642 -9.432 1.00 93.44 93 GLU A CA 1
ATOM 734 C C . GLU A 1 93 ? -3.457 -11.439 -8.476 1.00 93.44 93 GLU A C 1
ATOM 736 O O . GLU A 1 93 ? -2.504 -11.224 -7.714 1.00 93.44 93 GLU A O 1
ATOM 741 N N . LEU A 1 94 ? -4.548 -10.676 -8.482 1.00 91.50 94 LEU A N 1
ATOM 742 C CA . LEU A 1 94 ? -4.715 -9.534 -7.589 1.00 91.50 94 LEU A CA 1
ATOM 743 C C . LEU A 1 94 ? -4.912 -9.990 -6.138 1.00 91.50 94 LEU A C 1
ATOM 745 O O . LEU A 1 94 ? -5.621 -10.950 -5.843 1.00 91.50 94 LEU A O 1
ATOM 749 N N . LYS A 1 95 ? -4.289 -9.274 -5.207 1.00 89.50 95 LYS A N 1
ATOM 750 C CA . LYS A 1 95 ? -4.531 -9.401 -3.773 1.00 89.50 95 LYS A CA 1
ATOM 751 C C . LYS A 1 95 ? -5.820 -8.668 -3.414 1.00 89.50 95 LYS A C 1
ATOM 753 O O . LYS A 1 95 ? -5.877 -7.434 -3.451 1.00 89.50 95 LYS A O 1
ATOM 758 N N . ALA A 1 96 ? -6.832 -9.448 -3.047 1.00 85.31 96 ALA A N 1
ATOM 759 C CA . ALA A 1 96 ? -8.046 -8.940 -2.429 1.00 85.31 96 ALA A CA 1
ATOM 760 C C . ALA A 1 96 ? -7.732 -8.269 -1.084 1.00 85.31 96 ALA A C 1
ATOM 762 O O . ALA A 1 96 ? -6.753 -8.625 -0.423 1.00 85.31 96 ALA A O 1
ATOM 763 N N . ASP A 1 97 ? -8.568 -7.300 -0.717 1.00 86.19 97 ASP A N 1
ATOM 764 C CA . ASP A 1 97 ? -8.564 -6.616 0.578 1.00 86.19 97 ASP A CA 1
ATOM 765 C C . ASP A 1 97 ? -8.737 -7.6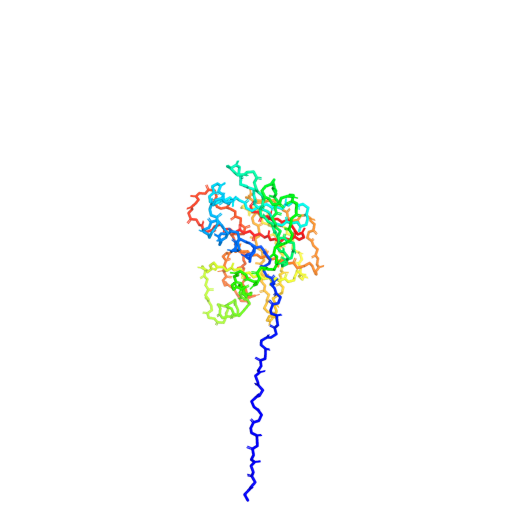01 1.748 1.00 86.19 97 ASP A C 1
ATOM 767 O O . ASP A 1 97 ? -9.477 -8.581 1.621 1.00 86.19 97 ASP A O 1
ATOM 771 N N . SER A 1 98 ? -8.059 -7.353 2.876 1.00 92.12 98 SER A N 1
ATOM 772 C CA . SER A 1 98 ? -8.137 -8.223 4.057 1.00 92.12 98 SER A CA 1
ATOM 773 C C . SER A 1 98 ? -9.348 -7.946 4.956 1.00 92.12 98 SER A C 1
ATOM 775 O O . SER A 1 98 ? -9.389 -8.479 6.057 1.00 92.12 98 SER A O 1
ATOM 777 N N . ASP A 1 99 ? -10.348 -7.176 4.525 1.00 93.88 99 ASP A N 1
ATOM 778 C CA . ASP A 1 99 ? -11.596 -6.915 5.266 1.00 93.88 99 ASP A CA 1
ATOM 779 C C . ASP A 1 99 ? -12.223 -8.188 5.873 1.00 93.88 99 ASP A C 1
ATOM 781 O O . ASP A 1 99 ? -12.552 -8.227 7.056 1.00 93.88 99 ASP A O 1
ATOM 785 N N . ALA A 1 100 ? -12.304 -9.281 5.105 1.00 94.06 100 ALA A N 1
ATOM 786 C CA . ALA A 1 100 ? -12.829 -10.554 5.609 1.00 94.06 100 ALA A CA 1
ATOM 787 C C . ALA A 1 100 ? -11.937 -11.192 6.692 1.00 94.06 100 ALA A C 1
ATOM 789 O O . ALA A 1 100 ? -12.444 -11.796 7.636 1.00 94.06 100 ALA A O 1
ATOM 790 N N . LEU A 1 101 ? -10.613 -11.055 6.568 1.00 95.75 101 LEU A N 1
ATOM 791 C CA . LEU A 1 101 ? -9.664 -11.516 7.583 1.00 95.75 101 LEU A CA 1
ATOM 792 C C . LEU A 1 101 ? -9.767 -10.653 8.847 1.00 95.75 101 LEU A C 1
ATOM 794 O O . LEU A 1 101 ? -9.825 -11.198 9.940 1.00 95.75 101 LEU A O 1
ATOM 798 N N . LEU A 1 102 ? -9.848 -9.329 8.708 1.00 97.88 102 LEU A N 1
ATOM 799 C CA . LEU A 1 102 ? -10.004 -8.386 9.819 1.00 97.88 102 LEU A CA 1
ATOM 800 C C . LEU A 1 102 ? -11.286 -8.647 10.618 1.00 97.88 102 LEU A C 1
ATOM 802 O O . LEU A 1 102 ? -11.246 -8.660 11.849 1.00 97.88 102 LEU A O 1
ATOM 806 N N . ALA A 1 103 ? -12.391 -8.948 9.931 1.00 97.31 103 ALA A N 1
ATOM 807 C CA . ALA A 1 103 ? -13.639 -9.345 10.575 1.00 97.31 103 ALA A CA 1
ATOM 808 C C . ALA A 1 103 ? -13.487 -10.653 11.369 1.00 97.31 103 ALA A C 1
ATOM 810 O O . ALA A 1 103 ? -14.013 -10.768 12.478 1.00 97.31 103 ALA A O 1
ATOM 811 N N . GLN A 1 104 ? -12.741 -11.625 10.831 1.00 97.69 104 GLN A N 1
ATOM 812 C CA . GLN A 1 104 ? -12.456 -12.884 11.518 1.00 97.69 104 GLN A CA 1
ATOM 813 C C . GLN A 1 104 ? -11.572 -12.670 12.756 1.00 97.69 104 GLN A C 1
ATOM 815 O O . GLN A 1 104 ? -11.910 -13.157 13.831 1.00 97.69 104 GLN A O 1
ATOM 820 N N . LEU A 1 105 ? -10.482 -11.903 12.633 1.00 98.25 105 LEU A N 1
ATOM 821 C CA . LEU A 1 105 ? -9.590 -11.579 13.754 1.00 98.25 105 LEU A CA 1
ATOM 822 C C . LEU A 1 105 ? -10.348 -10.876 14.883 1.00 98.25 105 LEU A C 1
ATOM 824 O O . LEU A 1 105 ? -10.162 -11.202 16.056 1.00 98.25 105 LEU A O 1
ATOM 828 N N . PHE A 1 106 ? -11.253 -9.961 14.529 1.00 98.25 106 PHE A N 1
ATOM 829 C CA . PHE A 1 106 ? -12.096 -9.277 15.499 1.00 98.25 106 PHE A CA 1
ATOM 830 C C . PHE A 1 106 ? -13.073 -10.218 16.207 1.00 98.25 106 PHE A C 1
ATOM 832 O O . PHE A 1 106 ? -13.195 -10.155 17.433 1.00 98.25 106 PHE A O 1
ATOM 839 N N . ALA A 1 107 ? -13.742 -11.099 15.456 1.00 97.75 107 ALA A N 1
ATOM 840 C CA . ALA A 1 107 ? -14.667 -12.087 16.007 1.00 97.75 107 ALA A CA 1
ATOM 841 C C . ALA A 1 107 ? -13.970 -13.077 16.957 1.00 97.75 107 ALA A C 1
ATOM 843 O O . ALA A 1 107 ? -14.564 -13.489 17.955 1.00 97.75 107 ALA A O 1
ATOM 844 N N . ASP A 1 108 ? -12.714 -13.415 16.667 1.00 98.12 108 ASP A N 1
ATOM 845 C CA . ASP A 1 108 ? -11.932 -14.381 17.436 1.00 98.12 108 ASP A CA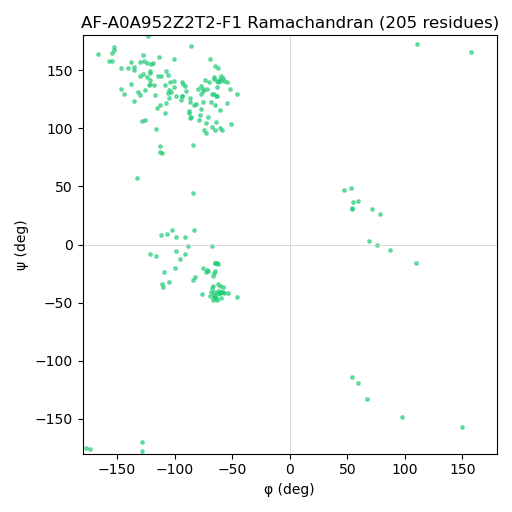 1
ATOM 846 C C . ASP A 1 108 ? -11.110 -13.757 18.575 1.00 98.12 108 ASP A C 1
ATOM 848 O O . ASP A 1 108 ? -10.535 -14.492 19.378 1.00 98.12 108 ASP A O 1
ATOM 852 N N . GLY A 1 109 ? -11.032 -12.426 18.668 1.00 98.06 109 GLY A N 1
ATOM 853 C CA . GLY A 1 109 ? -10.223 -11.762 19.693 1.00 98.06 109 GLY A CA 1
ATOM 854 C C . GLY A 1 109 ? -8.711 -11.874 19.473 1.00 98.06 109 GLY A C 1
ATOM 855 O O . GLY A 1 109 ? -7.972 -11.964 20.450 1.00 98.06 109 GLY A O 1
ATOM 856 N N . GLN A 1 110 ? -8.253 -11.945 18.218 1.00 98.38 110 GLN A N 1
ATOM 857 C CA . GLN A 1 110 ? -6.845 -12.189 17.873 1.00 98.38 110 GLN A CA 1
ATOM 858 C C . GLN A 1 110 ? -6.056 -10.887 17.653 1.00 98.38 110 GLN A C 1
ATOM 860 O O . GLN A 1 110 ? -6.554 -9.971 17.007 1.00 98.38 110 GLN A O 1
ATOM 865 N N . SER A 1 111 ? -4.815 -10.853 18.143 1.00 98.56 111 SER A N 1
ATOM 866 C CA . SER A 1 111 ? -3.839 -9.747 18.061 1.00 98.56 111 SER A CA 1
ATOM 867 C C . SER A 1 111 ? -2.539 -10.213 17.390 1.00 98.56 111 SER A C 1
ATOM 869 O O . SER A 1 111 ? -2.432 -11.392 17.041 1.00 98.56 111 SER A O 1
ATOM 871 N N . ASP A 1 112 ? -1.560 -9.315 17.234 1.00 97.88 112 ASP A N 1
ATOM 872 C CA . ASP A 1 112 ? -0.220 -9.602 16.711 1.00 97.88 112 ASP A CA 1
ATOM 873 C C . ASP A 1 112 ? -0.243 -10.188 15.280 1.00 97.88 112 ASP A C 1
ATOM 875 O O . ASP A 1 112 ? 0.511 -11.103 14.929 1.00 97.88 112 ASP A O 1
ATOM 879 N N . VAL A 1 113 ? -1.167 -9.704 14.434 1.00 97.94 113 VAL A N 1
ATOM 880 C CA . VAL A 1 113 ? -1.310 -10.176 13.044 1.00 97.94 113 VAL A CA 1
ATOM 881 C C . VAL A 1 113 ? -0.994 -9.067 12.051 1.00 97.94 113 VAL A C 1
ATOM 883 O O . VAL A 1 113 ? -1.721 -8.081 11.948 1.00 97.94 113 VAL A O 1
ATOM 886 N N . GLN A 1 114 ? 0.043 -9.268 11.237 1.00 97.69 114 GLN A N 1
ATOM 887 C CA . GLN A 1 114 ? 0.343 -8.378 10.118 1.00 97.69 114 GLN A CA 1
ATOM 888 C C . GLN A 1 114 ? -0.737 -8.488 9.031 1.00 97.69 114 GLN A C 1
ATOM 890 O O . GLN A 1 114 ? -0.962 -9.554 8.449 1.00 97.69 114 GLN A O 1
ATOM 895 N N . VAL A 1 115 ? -1.364 -7.364 8.704 1.00 96.88 115 VAL A N 1
ATOM 896 C CA . VAL A 1 115 ? -2.465 -7.268 7.745 1.00 96.88 115 VAL A CA 1
ATOM 897 C C . VAL A 1 115 ? -2.300 -6.055 6.843 1.00 96.88 115 VAL A C 1
ATOM 899 O O . VAL A 1 115 ? -1.655 -5.065 7.179 1.00 96.88 115 VAL A O 1
ATOM 902 N N . TYR A 1 116 ? -2.930 -6.124 5.679 1.00 96.50 116 TYR A N 1
ATOM 903 C CA . TYR A 1 116 ? -3.136 -4.968 4.820 1.00 96.50 116 TYR A CA 1
ATOM 904 C C . TYR A 1 116 ? -4.613 -4.785 4.530 1.00 96.50 116 TYR A C 1
ATOM 906 O O . TYR A 1 116 ? -5.363 -5.756 4.524 1.00 96.50 116 TYR A O 1
ATOM 914 N N . GLY A 1 117 ? -5.036 -3.583 4.192 1.00 95.38 117 GLY A N 1
ATOM 915 C CA . GLY A 1 117 ? -6.400 -3.369 3.739 1.00 95.38 117 GLY A CA 1
ATOM 916 C C . GLY A 1 117 ? -6.643 -1.935 3.341 1.00 95.38 117 GLY A C 1
ATOM 917 O O . GLY A 1 117 ? -5.738 -1.098 3.348 1.00 95.38 117 GLY A O 1
ATOM 918 N N . THR A 1 118 ? -7.892 -1.662 3.010 1.00 96.69 118 THR A N 1
ATOM 919 C CA . THR A 1 118 ? -8.368 -0.330 2.684 1.00 96.69 118 THR A CA 1
ATOM 920 C C . THR A 1 118 ? -9.492 0.086 3.603 1.00 96.69 118 THR A C 1
ATOM 922 O O . THR A 1 118 ? -10.281 -0.724 4.086 1.00 96.69 118 THR A O 1
ATOM 925 N N . GLY A 1 119 ? -9.577 1.387 3.841 1.00 97.00 119 GLY A N 1
ATOM 926 C CA . GLY A 1 119 ? -10.652 1.954 4.632 1.00 97.00 119 GLY A CA 1
ATOM 927 C C . GLY A 1 119 ? -10.903 3.404 4.268 1.00 97.00 119 GLY A C 1
ATOM 928 O O . GLY A 1 119 ? -10.037 4.089 3.719 1.00 97.00 119 GLY A O 1
ATOM 929 N N . THR A 1 120 ? -12.107 3.867 4.579 1.00 98.38 120 THR A N 1
ATOM 930 C CA . THR A 1 120 ? -12.487 5.272 4.429 1.00 98.38 120 THR A CA 1
ATOM 931 C C . THR A 1 120 ? -12.381 5.969 5.775 1.00 98.38 120 THR A C 1
ATOM 933 O O . THR A 1 120 ? -12.953 5.504 6.758 1.00 98.38 120 THR A O 1
ATOM 936 N N . VAL A 1 121 ? -11.670 7.091 5.832 1.00 98.81 121 VAL A N 1
ATOM 937 C CA . VAL A 1 121 ? -11.520 7.902 7.044 1.00 98.81 121 VAL A CA 1
ATOM 938 C C . VAL A 1 121 ? -12.875 8.478 7.442 1.00 98.81 121 VAL A C 1
ATOM 940 O O . VAL A 1 121 ? -13.477 9.241 6.689 1.00 98.81 121 VAL A O 1
ATOM 943 N N . ILE A 1 122 ? -13.345 8.155 8.645 1.00 98.75 122 ILE A N 1
ATOM 944 C CA . ILE A 1 122 ? -14.611 8.676 9.189 1.00 98.75 122 ILE A CA 1
ATOM 945 C C . ILE A 1 122 ? -14.403 9.680 10.324 1.00 98.75 122 ILE A C 1
ATOM 947 O O . ILE A 1 122 ? -15.260 10.531 10.550 1.00 98.75 122 ILE A O 1
ATOM 951 N N . THR A 1 123 ? -13.255 9.623 11.005 1.00 98.69 123 THR A N 1
ATOM 952 C CA . THR A 1 123 ? -12.924 10.517 12.122 1.00 98.69 123 THR A CA 1
ATOM 953 C C . THR A 1 123 ? -11.429 10.788 12.144 1.00 98.69 123 THR A C 1
ATOM 955 O O . THR A 1 123 ? -10.643 9.847 12.101 1.00 98.69 123 THR A O 1
ATOM 958 N N . ILE A 1 124 ? -11.028 12.048 12.307 1.00 98.75 124 ILE A N 1
ATOM 959 C CA . ILE A 1 124 ? -9.642 12.431 12.609 1.00 98.75 124 ILE A CA 1
ATOM 960 C C . ILE A 1 124 ? -9.581 12.817 14.088 1.00 98.75 124 ILE A C 1
ATOM 962 O O . ILE A 1 124 ? -10.380 13.630 14.553 1.00 98.75 124 ILE A O 1
ATOM 966 N N . LEU A 1 125 ? -8.669 12.199 14.837 1.00 98.69 125 LEU A N 1
ATOM 967 C CA . LEU A 1 125 ? -8.488 12.434 16.268 1.00 98.69 125 LEU A CA 1
ATOM 968 C C . LEU A 1 125 ? -7.289 13.369 16.494 1.00 98.69 125 LEU A C 1
ATOM 970 O O . LEU A 1 125 ? -6.424 13.474 15.625 1.00 98.69 125 LEU A O 1
ATOM 974 N N . PRO A 1 126 ? -7.189 14.035 17.660 1.00 98.44 126 PRO A N 1
ATOM 975 C CA . PRO A 1 126 ? -5.957 14.711 18.039 1.00 98.44 126 PRO A CA 1
ATOM 976 C C . PRO A 1 126 ? -4.785 13.729 18.057 1.00 98.44 126 PRO A C 1
ATOM 978 O O . PRO A 1 126 ? -4.934 12.598 18.543 1.00 98.44 126 PRO A O 1
ATOM 981 N N . ASP A 1 127 ? -3.627 14.180 17.585 1.00 98.56 127 ASP A N 1
ATOM 982 C CA . ASP A 1 127 ? -2.386 13.417 17.674 1.00 98.56 127 ASP A CA 1
ATOM 983 C C . ASP A 1 127 ? -2.127 13.021 19.139 1.00 98.56 127 ASP A C 1
ATOM 985 O O . ASP A 1 127 ? -2.386 13.791 20.072 1.00 98.56 127 ASP A O 1
ATOM 989 N N . ASP A 1 128 ? -1.655 11.795 19.347 1.00 98.19 128 ASP A N 1
ATOM 990 C CA . ASP A 1 128 ? -1.091 11.396 20.630 1.00 98.19 128 ASP A CA 1
ATOM 991 C C . ASP A 1 128 ? 0.350 11.894 20.696 1.00 98.19 128 ASP A C 1
ATOM 993 O O . ASP A 1 128 ? 1.167 11.563 19.838 1.00 98.19 128 ASP A O 1
ATOM 997 N N . LEU A 1 129 ? 0.646 12.724 21.692 1.00 97.81 129 LEU A N 1
ATOM 998 C CA . LEU A 1 129 ? 1.962 13.330 21.887 1.00 97.81 129 LEU A CA 1
ATOM 999 C C . LEU A 1 129 ? 2.672 12.791 23.138 1.00 97.81 129 LEU A C 1
ATOM 1001 O O . LEU A 1 129 ? 3.696 13.342 23.542 1.00 97.81 129 LEU A O 1
ATOM 1005 N N . SER A 1 130 ? 2.119 11.761 23.787 1.00 95.56 130 SER A N 1
ATOM 1006 C CA . SER A 1 130 ? 2.728 11.125 24.952 1.00 95.56 130 SER A CA 1
ATOM 1007 C C . SER A 1 130 ? 3.581 9.928 24.534 1.00 95.56 130 SER A C 1
ATOM 1009 O O . SER A 1 130 ? 3.106 9.036 23.842 1.00 95.56 130 SER A O 1
ATOM 1011 N N . GLY A 1 131 ? 4.839 9.879 24.978 1.00 94.56 131 GLY A N 1
ATOM 1012 C CA . GLY A 1 131 ? 5.765 8.833 24.535 1.00 94.56 131 GLY A CA 1
ATOM 1013 C C . GLY A 1 131 ? 6.101 8.983 23.049 1.00 94.56 131 GLY A C 1
ATOM 1014 O O . GLY A 1 131 ? 6.421 10.089 22.612 1.00 94.56 131 GLY A O 1
ATOM 1015 N N . SER A 1 132 ? 6.045 7.883 22.291 1.00 94.25 132 SER A N 1
ATOM 1016 C CA . SER A 1 132 ? 6.132 7.941 20.828 1.00 94.25 132 SER A CA 1
ATOM 1017 C C . SER A 1 132 ? 4.889 8.616 20.259 1.00 94.25 132 SER A C 1
ATOM 1019 O O . SER A 1 132 ? 3.761 8.266 20.610 1.00 94.25 132 SER A O 1
ATOM 1021 N N . ARG A 1 133 ? 5.094 9.600 19.389 1.00 98.38 133 ARG A N 1
ATOM 1022 C CA . ARG A 1 133 ? 4.022 10.426 18.842 1.00 98.38 133 ARG A CA 1
ATOM 1023 C C . ARG A 1 133 ? 3.267 9.667 17.758 1.00 98.38 133 ARG A C 1
ATOM 1025 O O . ARG A 1 133 ? 3.883 9.070 16.880 1.00 98.38 133 ARG A O 1
ATOM 1032 N N . HIS A 1 134 ? 1.939 9.748 17.773 1.00 98.69 134 HIS A N 1
ATOM 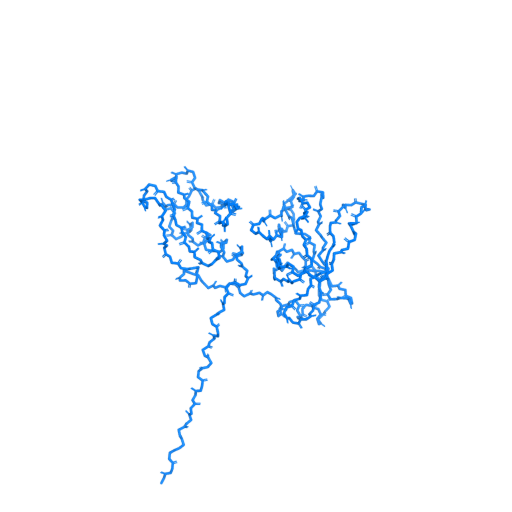1033 C CA . HIS A 1 134 ? 1.091 9.091 16.780 1.00 98.69 134 HIS A CA 1
ATOM 1034 C C . HIS A 1 134 ? 0.036 10.035 16.205 1.00 98.69 134 HIS A C 1
ATOM 1036 O O . HIS A 1 134 ? -0.725 10.659 16.945 1.00 98.69 134 HIS A O 1
ATOM 1042 N N . GLN A 1 135 ? -0.086 10.069 14.880 1.00 98.75 135 GLN A N 1
ATOM 1043 C CA . GLN A 1 135 ? -1.298 10.558 14.232 1.00 98.75 135 GLN A CA 1
ATOM 1044 C C . GLN A 1 135 ? -2.380 9.485 14.363 1.00 98.75 135 GLN A C 1
ATOM 1046 O O . GLN A 1 135 ? -2.132 8.301 14.125 1.00 98.75 135 GLN A O 1
ATOM 1051 N N . ARG A 1 136 ? -3.588 9.897 14.754 1.00 98.75 136 ARG A N 1
ATOM 1052 C CA . ARG A 1 136 ? -4.690 8.975 15.033 1.00 98.75 136 ARG A CA 1
ATOM 1053 C C . ARG A 1 136 ? -5.928 9.328 14.237 1.00 98.75 136 ARG A C 1
ATOM 1055 O O . ARG A 1 136 ? -6.374 10.474 14.232 1.00 98.75 136 ARG A O 1
ATOM 1062 N N . PHE A 1 137 ? -6.529 8.331 13.613 1.00 98.88 137 PHE A N 1
ATOM 1063 C CA . PHE A 1 137 ? -7.784 8.492 12.889 1.00 98.88 137 PHE A CA 1
ATOM 1064 C C . PHE A 1 137 ? -8.505 7.153 12.780 1.00 98.88 137 PHE A C 1
ATOM 1066 O O . PHE A 1 137 ? -7.901 6.096 12.920 1.00 98.88 137 PHE A O 1
ATOM 1073 N N . ILE A 1 138 ? -9.816 7.199 12.577 1.00 98.88 138 ILE A N 1
ATOM 1074 C CA . ILE A 1 138 ? -10.656 6.009 12.472 1.00 98.88 138 ILE A CA 1
ATOM 1075 C C . ILE A 1 138 ? -11.040 5.826 11.015 1.00 98.88 138 ILE A C 1
ATOM 1077 O O . ILE A 1 138 ? -11.541 6.763 10.384 1.00 98.88 138 ILE A O 1
ATOM 1081 N N . VAL A 1 139 ? -10.849 4.611 10.514 1.00 98.81 139 VAL A N 1
ATOM 1082 C CA . VAL A 1 139 ? -11.357 4.186 9.212 1.00 98.81 139 VAL A CA 1
ATOM 1083 C C . VAL A 1 139 ? -12.521 3.221 9.381 1.00 98.81 139 VAL A C 1
ATOM 1085 O O . VAL A 1 139 ? -12.571 2.467 10.352 1.00 98.81 139 VAL A O 1
ATOM 1088 N N . ILE A 1 140 ? -13.450 3.245 8.431 1.00 98.50 140 ILE A N 1
ATOM 1089 C CA . ILE A 1 140 ? -14.471 2.214 8.262 1.00 98.50 140 ILE A CA 1
ATOM 1090 C C . ILE A 1 140 ? -14.085 1.315 7.089 1.00 98.50 140 ILE A C 1
ATOM 1092 O O . ILE A 1 140 ? -13.729 1.804 6.012 1.00 98.50 140 ILE A O 1
ATOM 1096 N N . LEU A 1 141 ? -14.131 0.006 7.317 1.00 97.38 141 LEU A N 1
ATOM 1097 C CA . LEU A 1 141 ? -13.924 -1.006 6.288 1.00 97.38 141 LEU A CA 1
ATOM 1098 C C . LEU A 1 141 ? -15.237 -1.300 5.551 1.00 97.38 141 LEU A C 1
ATOM 1100 O O . LEU A 1 141 ? -16.319 -0.891 5.977 1.00 97.38 141 LEU A O 1
ATOM 1104 N N . LYS A 1 142 ? -15.167 -2.066 4.460 1.00 93.81 142 LYS A N 1
ATOM 1105 C CA . LYS A 1 142 ? -16.356 -2.479 3.694 1.00 93.81 142 LYS A CA 1
ATOM 1106 C C . LYS A 1 142 ? -17.348 -3.302 4.509 1.00 93.81 142 LYS A C 1
ATOM 1108 O O . LYS A 1 142 ? -18.553 -3.149 4.318 1.00 93.81 142 LYS A O 1
ATOM 1113 N N . SER A 1 143 ? -16.854 -4.137 5.419 1.00 93.81 143 SER A N 1
ATOM 1114 C CA . SER A 1 143 ? -17.667 -4.896 6.371 1.00 93.81 143 SER A CA 1
ATOM 1115 C C . SER A 1 143 ? -18.448 -4.011 7.350 1.00 93.81 143 SER A C 1
ATOM 1117 O O . SER A 1 143 ? -19.377 -4.488 8.000 1.00 93.81 143 SER A O 1
ATOM 1119 N N . GLY A 1 144 ? -18.085 -2.730 7.472 1.00 96.38 144 GLY A N 1
ATOM 1120 C CA . GLY A 1 144 ? -18.598 -1.811 8.485 1.00 96.38 144 GLY A CA 1
ATOM 1121 C C . GLY A 1 144 ? -17.820 -1.849 9.803 1.00 96.38 144 GLY A C 1
ATOM 1122 O O . GLY A 1 144 ? -18.089 -1.025 10.676 1.00 96.38 144 GLY A O 1
ATOM 1123 N N . GLN A 1 145 ? -16.846 -2.755 9.952 1.00 97.94 145 GLN A N 1
ATOM 1124 C CA . GLN A 1 145 ? -15.902 -2.719 11.068 1.00 97.94 145 GLN A CA 1
ATOM 1125 C C . GLN A 1 145 ? -15.116 -1.404 11.043 1.00 97.94 145 GLN A C 1
ATOM 1127 O O . GLN A 1 145 ? -14.729 -0.909 9.982 1.00 97.94 145 GLN A O 1
ATOM 1132 N N . THR A 1 146 ? -14.870 -0.841 12.223 1.00 98.56 146 THR A N 1
ATOM 1133 C CA . THR A 1 146 ? -14.028 0.344 12.382 1.00 98.56 146 THR A CA 1
ATOM 1134 C C . THR A 1 146 ? -12.669 -0.033 12.938 1.00 98.56 146 THR A C 1
ATOM 1136 O O . THR A 1 146 ? -12.592 -0.835 13.865 1.00 98.56 146 THR A O 1
ATOM 1139 N N . LEU A 1 147 ? -11.615 0.590 12.421 1.00 98.81 147 LEU A N 1
ATOM 1140 C CA . LEU A 1 147 ? -10.255 0.442 12.930 1.00 98.81 147 LEU A CA 1
ATOM 1141 C C . LEU A 1 147 ? -9.705 1.802 13.343 1.00 98.81 147 LEU A C 1
ATOM 1143 O O . LEU A 1 147 ? -9.882 2.790 12.626 1.00 98.81 147 LEU A O 1
ATOM 1147 N N . LEU A 1 148 ? -9.006 1.850 14.475 1.00 98.88 148 LEU A N 1
ATOM 1148 C CA . LEU A 1 148 ? -8.151 2.982 14.818 1.00 98.88 148 LEU A CA 1
ATOM 1149 C C . LEU A 1 148 ? -6.797 2.808 14.125 1.00 98.88 148 LEU A C 1
ATOM 1151 O O . LEU A 1 148 ? -6.081 1.859 14.411 1.00 98.88 148 LEU A O 1
ATOM 1155 N N . ILE A 1 149 ? -6.410 3.745 13.271 1.00 98.88 149 ILE A N 1
ATOM 1156 C CA . ILE A 1 149 ? -5.042 3.827 12.762 1.00 98.88 149 ILE A CA 1
ATOM 1157 C C . ILE A 1 149 ? -4.210 4.639 13.756 1.00 98.88 149 ILE A C 1
ATOM 1159 O O . ILE A 1 149 ? -4.555 5.784 14.060 1.00 98.88 149 ILE A O 1
ATOM 1163 N N . ALA A 1 150 ? -3.132 4.047 14.266 1.00 98.50 150 ALA A N 1
ATOM 1164 C CA . ALA A 1 150 ? -2.138 4.679 15.126 1.00 98.50 150 ALA A CA 1
ATOM 1165 C C . ALA A 1 150 ? -0.806 4.775 14.366 1.00 98.50 150 ALA A C 1
ATOM 1167 O O . ALA A 1 150 ? 0.063 3.911 14.469 1.00 98.50 150 ALA A O 1
ATOM 1168 N N . HIS A 1 151 ? -0.660 5.832 13.566 1.00 98.62 151 HIS A N 1
ATOM 1169 C CA . HIS A 1 151 ? 0.498 6.037 12.699 1.00 98.62 151 HIS A CA 1
ATOM 1170 C C . HIS A 1 151 ? 1.611 6.766 13.455 1.00 98.62 151 HIS A C 1
ATOM 1172 O O . HIS A 1 151 ? 1.429 7.921 13.838 1.00 98.62 151 HIS A O 1
ATOM 1178 N N . ASN A 1 152 ? 2.743 6.104 13.697 1.00 98.25 152 ASN A N 1
ATOM 1179 C CA . ASN A 1 152 ? 3.861 6.683 14.443 1.00 98.25 152 ASN A CA 1
ATOM 1180 C C . ASN A 1 152 ? 4.570 7.780 13.626 1.00 98.25 152 ASN A C 1
ATOM 1182 O O . ASN A 1 152 ? 5.281 7.493 12.664 1.00 98.25 152 ASN A O 1
ATOM 1186 N N . ILE A 1 153 ? 4.408 9.034 14.054 1.00 98.25 153 ILE A N 1
ATOM 1187 C CA . ILE A 1 153 ? 4.943 10.224 13.373 1.00 98.25 153 ILE A CA 1
ATOM 1188 C C . ILE A 1 153 ? 6.339 10.642 13.859 1.00 98.25 153 ILE A C 1
ATOM 1190 O O . ILE A 1 153 ? 6.848 11.698 13.478 1.00 98.25 153 ILE A O 1
ATOM 1194 N N . ASP A 1 154 ? 6.963 9.842 14.727 1.00 97.62 154 ASP A N 1
ATOM 1195 C CA . ASP A 1 154 ? 8.405 9.923 14.978 1.00 97.62 154 ASP A CA 1
ATOM 1196 C C . ASP A 1 154 ? 9.212 9.158 13.926 1.00 97.62 154 ASP A C 1
ATOM 1198 O O . ASP A 1 154 ? 10.366 9.508 13.678 1.00 97.62 154 ASP A O 1
ATOM 1202 N N . LEU A 1 155 ? 8.614 8.120 13.331 1.00 97.50 155 LEU A N 1
ATOM 1203 C CA . LEU A 1 155 ? 9.283 7.206 12.403 1.00 97.50 155 LEU A CA 1
ATOM 1204 C C . LEU A 1 155 ? 8.903 7.452 10.941 1.00 97.50 155 LEU A C 1
ATOM 1206 O O . LEU A 1 155 ? 9.760 7.303 10.077 1.00 97.50 155 LEU A O 1
ATOM 1210 N N . ALA A 1 156 ? 7.673 7.897 10.679 1.00 97.50 156 ALA A N 1
ATOM 1211 C CA . ALA A 1 156 ? 7.184 8.245 9.348 1.00 97.50 156 ALA A CA 1
ATOM 1212 C C . ALA A 1 156 ? 6.592 9.671 9.320 1.00 97.50 156 ALA A C 1
ATOM 1214 O O . ALA A 1 156 ? 6.214 10.211 10.363 1.00 97.50 156 ALA A O 1
ATOM 1215 N N . PRO A 1 157 ? 6.500 10.334 8.152 1.00 97.69 157 PRO A N 1
ATOM 1216 C CA . PRO A 1 157 ? 5.874 11.650 8.060 1.00 97.69 157 PRO A CA 1
ATOM 1217 C C . PRO A 1 157 ? 4.383 11.615 8.420 1.00 97.69 157 PRO A C 1
ATOM 1219 O O . PRO A 1 157 ? 3.647 10.736 7.984 1.00 97.69 157 PRO A O 1
ATOM 1222 N N . ARG A 1 158 ? 3.904 12.637 9.137 1.00 98.38 158 ARG A N 1
ATOM 1223 C CA . ARG A 1 158 ? 2.467 12.857 9.356 1.00 98.38 158 ARG A CA 1
ATOM 1224 C C . ARG A 1 158 ? 1.734 13.071 8.023 1.00 98.38 158 ARG A C 1
ATOM 1226 O O . ARG A 1 158 ? 2.228 13.767 7.136 1.00 98.38 158 ARG A O 1
ATOM 1233 N N . ILE A 1 159 ? 0.516 12.547 7.908 1.00 98.44 159 ILE A N 1
ATOM 1234 C CA . ILE A 1 159 ? -0.359 12.760 6.750 1.00 98.44 159 ILE A CA 1
ATOM 1235 C C . ILE A 1 159 ? -1.111 14.083 6.931 1.00 98.44 159 ILE A C 1
ATOM 1237 O O . ILE A 1 159 ? -2.227 14.123 7.456 1.00 98.44 159 ILE A O 1
ATOM 1241 N N . ASP A 1 160 ? -0.490 15.190 6.531 1.00 98.00 160 ASP A N 1
ATOM 1242 C CA . ASP A 1 160 ? -1.061 16.533 6.716 1.00 98.00 160 ASP A CA 1
ATOM 1243 C C . ASP A 1 160 ? -2.262 16.831 5.810 1.00 98.00 160 ASP A C 1
ATOM 1245 O O . ASP A 1 160 ? -3.092 17.677 6.138 1.00 98.00 160 ASP A O 1
ATOM 1249 N N . THR A 1 161 ? -2.378 16.120 4.691 1.00 97.38 161 THR A N 1
ATOM 1250 C CA . THR A 1 161 ? -3.466 16.259 3.713 1.00 97.38 161 THR A CA 1
ATOM 1251 C C . THR A 1 161 ? -4.677 15.372 4.018 1.00 97.38 161 THR A C 1
ATOM 1253 O O . THR A 1 161 ? -5.658 15.426 3.276 1.00 97.38 161 THR A O 1
ATOM 1256 N N . LEU A 1 162 ? -4.630 14.564 5.086 1.00 98.44 162 LEU A N 1
ATOM 1257 C CA . LEU A 1 162 ? -5.688 13.616 5.440 1.00 98.44 162 LEU A CA 1
ATOM 1258 C C . LEU A 1 162 ? -7.000 14.336 5.772 1.00 98.44 162 LEU A C 1
ATOM 1260 O O . LEU A 1 162 ? -7.041 15.212 6.638 1.00 98.44 162 LEU A O 1
ATOM 1264 N N . SER A 1 163 ? -8.083 13.917 5.128 1.00 98.50 163 SER A N 1
ATOM 1265 C CA . SER A 1 163 ? -9.428 14.462 5.304 1.00 98.50 163 SER A CA 1
ATOM 1266 C C . SER A 1 163 ? -10.465 13.362 5.550 1.00 98.50 163 SER A C 1
ATOM 1268 O O . SER A 1 163 ? -10.283 12.198 5.199 1.00 98.50 163 SER A O 1
ATOM 1270 N N . ILE A 1 164 ? -11.589 13.726 6.174 1.00 98.56 164 ILE A N 1
ATOM 1271 C CA . ILE A 1 164 ? -12.742 12.822 6.305 1.00 98.56 164 ILE A CA 1
ATOM 1272 C C . ILE A 1 164 ? -13.263 12.476 4.903 1.00 98.56 164 ILE A C 1
ATOM 1274 O O . ILE A 1 164 ? -13.392 13.358 4.055 1.00 98.56 164 ILE A O 1
ATOM 1278 N N . ASN A 1 165 ? -13.639 11.212 4.711 1.00 98.31 165 ASN A N 1
ATOM 1279 C CA . ASN A 1 165 ? -14.013 10.555 3.455 1.00 98.31 165 ASN A CA 1
ATOM 1280 C C . ASN A 1 165 ? -12.851 10.192 2.527 1.00 98.31 165 ASN A C 1
ATOM 1282 O O . ASN A 1 165 ? -13.095 9.574 1.488 1.00 98.31 165 ASN A O 1
AT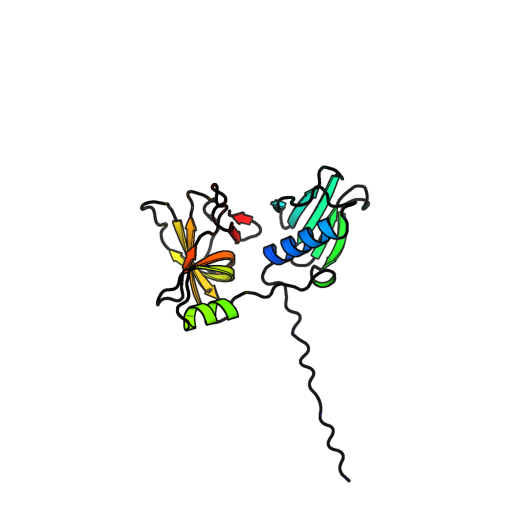OM 1286 N N . ASP A 1 166 ? -11.608 10.493 2.900 1.00 98.25 166 ASP A N 1
ATOM 1287 C CA . ASP A 1 166 ? -10.469 9.983 2.150 1.00 98.25 166 ASP A CA 1
ATOM 1288 C C . ASP A 1 166 ? -10.399 8.463 2.270 1.00 98.25 166 ASP A C 1
ATOM 1290 O O . ASP A 1 166 ? -10.661 7.881 3.326 1.00 98.25 166 ASP A O 1
ATOM 1294 N N . ARG A 1 167 ? -10.021 7.812 1.173 1.00 96.56 167 ARG A N 1
ATOM 1295 C CA . ARG A 1 167 ? -9.664 6.398 1.173 1.00 96.56 167 ARG A CA 1
ATOM 1296 C C . ARG A 1 167 ? -8.167 6.271 1.416 1.00 96.56 167 ARG A C 1
ATOM 1298 O O . ARG A 1 167 ? -7.380 6.985 0.797 1.00 96.56 167 ARG A O 1
ATOM 1305 N N . ILE A 1 168 ? -7.791 5.333 2.273 1.00 97.69 168 ILE A N 1
ATOM 1306 C CA . ILE A 1 168 ? -6.399 4.932 2.468 1.00 97.69 168 ILE A CA 1
ATOM 1307 C C . ILE A 1 168 ? -6.229 3.447 2.166 1.00 97.69 168 ILE A C 1
ATOM 1309 O O . ILE A 1 168 ? -7.174 2.666 2.310 1.00 97.69 168 ILE A O 1
ATOM 1313 N N . GLU A 1 169 ? -5.012 3.064 1.802 1.00 97.50 169 GLU A N 1
ATOM 1314 C CA . GLU A 1 169 ? -4.525 1.695 1.966 1.00 97.50 169 GLU A CA 1
ATOM 1315 C C . GLU A 1 169 ? -3.533 1.685 3.129 1.00 97.50 169 GLU A C 1
ATOM 1317 O O . GLU A 1 169 ? -2.800 2.653 3.341 1.00 97.50 169 GLU A O 1
ATOM 1322 N N . PHE A 1 170 ? -3.493 0.599 3.883 1.00 98.06 170 PHE A N 1
ATOM 1323 C CA . PHE A 1 170 ? -2.553 0.428 4.980 1.00 98.06 170 PHE A CA 1
ATOM 1324 C C . PHE A 1 170 ? -1.934 -0.961 4.938 1.00 98.06 170 PHE A C 1
ATOM 1326 O O . PHE A 1 170 ? -2.555 -1.924 4.486 1.00 98.06 170 PHE A O 1
ATOM 1333 N N . PHE A 1 171 ? -0.722 -1.058 5.467 1.00 98.06 171 PHE A N 1
ATOM 1334 C CA . PHE A 1 171 ? -0.072 -2.302 5.843 1.00 98.06 171 PHE A CA 1
ATOM 1335 C C . PHE A 1 171 ? 0.557 -2.102 7.215 1.00 98.06 171 PHE A C 1
ATOM 1337 O O . PHE A 1 171 ? 1.340 -1.173 7.407 1.00 98.06 171 PHE A O 1
ATOM 1344 N N . GLY A 1 172 ? 0.186 -2.941 8.170 1.00 98.19 172 GLY A N 1
ATOM 1345 C CA . GLY A 1 172 ? 0.605 -2.815 9.559 1.00 98.19 172 GLY A CA 1
ATOM 1346 C C . GLY A 1 172 ? 0.148 -4.012 10.376 1.00 98.19 172 GLY A C 1
ATOM 1347 O O . GLY A 1 172 ? -0.433 -4.959 9.846 1.00 98.19 172 GLY A O 1
ATOM 1348 N N . GLU A 1 173 ? 0.398 -3.961 11.672 1.00 98.62 173 GLU A N 1
ATOM 1349 C CA . GLU A 1 173 ? -0.026 -5.003 12.601 1.00 98.62 173 GLU A CA 1
ATOM 1350 C C . GLU A 1 173 ? -1.390 -4.657 13.207 1.00 98.62 173 GLU A C 1
ATOM 1352 O O . GLU A 1 173 ? -1.665 -3.498 13.529 1.00 98.62 173 GLU A O 1
ATOM 1357 N N . TYR A 1 174 ? -2.253 -5.666 13.315 1.00 98.75 174 TYR A N 1
ATOM 1358 C CA . TYR A 1 174 ? -3.573 -5.574 13.921 1.00 98.75 174 TYR A CA 1
ATOM 1359 C C . TYR A 1 174 ? -3.539 -5.967 15.394 1.00 98.75 174 TYR A C 1
ATOM 1361 O O . TYR A 1 174 ? -3.136 -7.077 15.733 1.00 98.75 174 TYR A O 1
ATOM 1369 N N . GLU A 1 175 ? -4.083 -5.086 16.228 1.00 98.69 175 GLU A N 1
ATOM 1370 C CA . GLU A 1 175 ? -4.297 -5.307 17.653 1.00 98.69 175 GLU A CA 1
ATOM 1371 C C . GLU A 1 175 ? -5.780 -5.269 18.007 1.00 98.69 175 GLU A C 1
ATOM 1373 O O . GLU A 1 175 ? -6.496 -4.314 17.687 1.00 98.69 175 GLU A O 1
ATOM 1378 N N . TRP A 1 176 ? -6.255 -6.291 18.713 1.00 98.69 176 TRP A N 1
ATOM 1379 C CA . TRP A 1 176 ? -7.656 -6.402 19.087 1.00 98.69 176 TRP A CA 1
ATOM 1380 C C . TRP A 1 176 ? -8.053 -5.423 20.202 1.00 98.69 176 TRP A C 1
ATOM 1382 O O . TRP A 1 176 ? -7.342 -5.213 21.185 1.00 98.69 176 TRP A O 1
ATOM 1392 N N . ASN A 1 177 ? -9.259 -4.862 20.092 1.00 98.38 177 ASN A N 1
ATOM 1393 C CA . ASN A 1 177 ? -9.980 -4.237 21.202 1.00 98.38 177 ASN A CA 1
ATOM 1394 C C . ASN A 1 177 ? -11.494 -4.316 20.963 1.00 98.38 177 ASN A C 1
ATOM 1396 O O . ASN A 1 177 ? -11.941 -4.593 19.854 1.00 98.38 177 ASN A O 1
ATOM 1400 N N . ASP A 1 178 ? -12.297 -3.984 21.973 1.00 97.38 178 ASP A N 1
ATOM 1401 C CA . ASP A 1 178 ? -13.767 -3.999 21.909 1.00 97.38 178 ASP A CA 1
ATOM 1402 C C . ASP A 1 178 ? -14.390 -2.932 20.978 1.00 97.38 178 ASP A C 1
ATOM 1404 O O . ASP A 1 178 ? -15.610 -2.888 20.814 1.00 97.38 178 ASP A O 1
ATOM 1408 N N . LYS A 1 179 ? -13.567 -2.091 20.338 1.00 97.62 179 LYS A N 1
ATOM 1409 C CA . LYS A 1 179 ? -13.965 -1.028 19.395 1.00 97.62 179 LYS A CA 1
ATOM 1410 C C . LYS A 1 179 ? -13.640 -1.356 17.933 1.00 97.62 179 LYS A C 1
ATOM 1412 O O . LYS A 1 179 ? -13.772 -0.482 17.077 1.00 97.62 179 LYS A O 1
ATOM 1417 N N . GLY A 1 180 ? -13.229 -2.591 17.649 1.00 97.56 180 GLY A N 1
ATOM 1418 C CA . GLY A 1 180 ? -12.946 -3.089 16.300 1.00 97.56 180 GLY A CA 1
ATOM 1419 C C . GLY A 1 180 ? -11.463 -3.334 16.017 1.00 97.56 180 GLY A C 1
ATOM 1420 O O . GLY A 1 180 ? -11.145 -4.087 15.098 1.00 97.56 180 GLY A O 1
ATOM 1421 N N . GLY A 1 181 ? -10.563 -2.793 16.837 1.00 98.50 181 GLY A N 1
ATOM 1422 C CA . GLY A 1 181 ? -9.118 -2.998 16.751 1.00 98.50 181 GLY A CA 1
ATOM 1423 C C . GLY A 1 181 ? -8.318 -1.770 16.315 1.00 98.50 181 GLY A C 1
ATOM 1424 O O . GLY A 1 181 ? -8.863 -0.711 15.983 1.00 98.50 181 GLY A O 1
ATOM 1425 N N . ILE A 1 182 ? -6.998 -1.909 16.385 1.00 98.69 182 ILE A N 1
ATOM 1426 C CA . ILE A 1 182 ? -5.994 -0.891 16.074 1.00 98.69 182 ILE A CA 1
ATOM 1427 C C . ILE A 1 182 ? -5.099 -1.427 14.964 1.00 98.69 182 ILE A C 1
ATOM 1429 O O . ILE A 1 182 ? -4.754 -2.602 14.973 1.00 98.69 182 ILE A O 1
ATOM 1433 N N . ILE A 1 183 ? -4.708 -0.560 14.036 1.00 98.75 183 ILE A N 1
ATOM 1434 C CA . ILE A 1 183 ? -3.578 -0.805 13.144 1.00 98.75 183 ILE A CA 1
ATOM 1435 C C . ILE A 1 183 ? -2.431 0.097 13.586 1.00 98.75 183 ILE A C 1
ATOM 1437 O O . ILE A 1 183 ? -2.57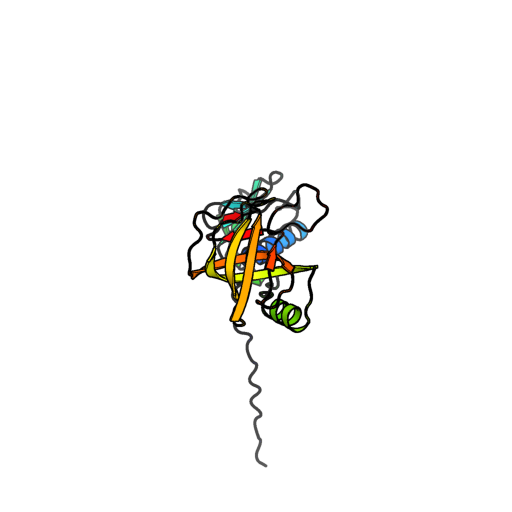9 1.323 13.620 1.00 98.75 183 ILE A O 1
ATOM 1441 N N . HIS A 1 184 ? -1.297 -0.512 13.908 1.00 98.00 184 HIS A N 1
ATOM 1442 C CA . HIS A 1 184 ? -0.027 0.163 14.197 1.00 98.00 184 HIS A CA 1
ATOM 1443 C C . HIS A 1 184 ? 1.096 -0.439 13.341 1.00 98.00 184 HIS A C 1
ATOM 1445 O O . HIS A 1 184 ? 0.812 -1.154 12.380 1.00 98.00 184 HIS A O 1
ATOM 1451 N N . TRP A 1 185 ? 2.361 -0.104 13.610 1.00 97.94 185 TRP A N 1
ATOM 1452 C CA . TRP A 1 185 ? 3.505 -0.525 12.779 1.00 97.94 185 TRP A CA 1
ATOM 1453 C C . TRP A 1 185 ? 3.375 -0.163 11.294 1.00 97.94 185 TRP A C 1
ATOM 1455 O O . TRP A 1 185 ? 3.885 -0.849 10.417 1.00 97.94 185 TRP A O 1
ATOM 1465 N N . THR A 1 186 ? 2.708 0.947 10.984 1.00 97.81 186 THR A N 1
ATOM 1466 C CA . THR A 1 186 ? 2.536 1.441 9.610 1.00 97.81 186 THR A CA 1
ATOM 1467 C C . THR A 1 186 ? 3.738 2.275 9.144 1.00 97.81 186 THR A C 1
ATOM 1469 O O . THR A 1 186 ? 3.561 3.388 8.649 1.00 97.81 186 THR A O 1
ATOM 1472 N N . HIS A 1 187 ? 4.952 1.801 9.410 1.00 97.38 187 HIS A N 1
ATOM 1473 C CA . HIS A 1 187 ? 6.209 2.468 9.070 1.00 97.38 187 HIS A CA 1
ATOM 1474 C C . HIS A 1 187 ? 7.334 1.447 8.890 1.00 97.38 187 HIS A C 1
ATOM 1476 O O . HIS A 1 187 ? 7.207 0.284 9.284 1.00 97.38 187 HIS A O 1
ATOM 1482 N N . HIS A 1 188 ? 8.461 1.882 8.337 1.00 95.50 188 HIS A N 1
ATOM 1483 C CA . HIS A 1 188 ? 9.688 1.099 8.335 1.00 95.50 188 HIS A CA 1
ATOM 1484 C C . HIS A 1 188 ? 10.176 0.866 9.773 1.00 95.50 188 HIS A C 1
ATOM 1486 O O . HIS A 1 188 ? 10.209 1.804 10.570 1.00 95.50 188 HIS A O 1
ATOM 1492 N N . ASP A 1 189 ? 10.590 -0.354 10.117 1.00 95.31 189 ASP A N 1
ATOM 1493 C CA . ASP A 1 189 ? 11.271 -0.646 11.378 1.00 95.31 189 ASP A CA 1
ATOM 1494 C C . ASP A 1 189 ? 12.784 -0.410 11.225 1.00 95.31 189 ASP A C 1
ATOM 1496 O O . ASP A 1 189 ? 13.469 -1.204 10.576 1.00 95.31 189 ASP A O 1
ATOM 1500 N N . PRO A 1 190 ? 13.361 0.645 11.834 1.00 93.44 190 PRO A N 1
ATOM 1501 C CA . PRO A 1 190 ? 14.791 0.931 11.717 1.00 93.44 190 PRO A CA 1
ATOM 1502 C C . PRO A 1 190 ? 15.700 -0.167 12.286 1.00 93.44 190 PRO A C 1
ATOM 1504 O O . PRO A 1 190 ? 16.900 -0.143 12.023 1.00 93.44 190 PRO A O 1
ATOM 1507 N N . GLN A 1 191 ? 15.161 -1.073 13.108 1.00 94.69 191 GLN A N 1
ATOM 1508 C CA . GLN A 1 191 ? 15.919 -2.154 13.740 1.00 94.69 191 GLN A CA 1
ATOM 1509 C C . GLN A 1 191 ? 15.788 -3.493 13.004 1.00 94.69 191 GLN A C 1
ATOM 1511 O O . GLN A 1 191 ? 16.476 -4.439 13.383 1.00 94.69 191 GLN A O 1
ATOM 1516 N N . GLU A 1 192 ? 14.945 -3.574 11.969 1.00 93.50 192 GLU A N 1
ATOM 1517 C CA . GLU A 1 192 ? 14.695 -4.790 11.179 1.00 93.50 192 GLU A CA 1
ATOM 1518 C C . GLU A 1 192 ? 14.282 -6.012 12.030 1.00 93.50 192 GLU A C 1
ATOM 1520 O O . GLU A 1 192 ? 14.570 -7.162 11.692 1.00 93.50 192 GLU A O 1
ATOM 1525 N N . MET A 1 193 ? 13.610 -5.775 13.159 1.00 94.31 193 MET A N 1
ATOM 1526 C CA . MET A 1 193 ? 13.098 -6.813 14.060 1.00 94.31 193 MET A CA 1
ATOM 1527 C C . MET A 1 193 ? 11.605 -7.081 13.855 1.00 94.31 193 MET A C 1
ATOM 1529 O O . MET A 1 193 ? 11.121 -8.148 14.233 1.00 94.31 193 MET A O 1
ATOM 1533 N N . HIS A 1 194 ? 10.887 -6.131 13.259 1.00 94.50 194 HIS A N 1
ATOM 1534 C CA . HIS A 1 194 ? 9.473 -6.208 12.930 1.00 94.50 194 HIS A CA 1
ATOM 1535 C C . HIS A 1 194 ? 9.243 -6.092 11.419 1.00 94.50 194 HIS A C 1
ATOM 1537 O O . HIS A 1 194 ? 10.051 -5.528 10.680 1.00 94.50 194 HIS A O 1
ATOM 1543 N N . VAL A 1 195 ? 8.115 -6.622 10.939 1.00 96.19 195 VAL A N 1
ATOM 1544 C CA . VAL A 1 195 ? 7.698 -6.423 9.547 1.00 96.19 195 VAL A CA 1
ATOM 1545 C C . VAL A 1 195 ? 7.415 -4.936 9.320 1.00 96.19 195 VAL A C 1
ATOM 1547 O O . VAL A 1 195 ? 6.642 -4.332 10.062 1.00 96.19 195 VAL A O 1
ATOM 1550 N N . ASN A 1 196 ? 8.030 -4.361 8.283 1.00 96.31 196 ASN A N 1
ATOM 1551 C CA . ASN A 1 196 ? 7.767 -2.987 7.855 1.00 96.31 196 ASN A CA 1
ATOM 1552 C C . ASN A 1 196 ? 6.295 -2.803 7.472 1.00 96.31 196 ASN A C 1
ATOM 1554 O O . ASN A 1 196 ? 5.699 -3.678 6.842 1.00 96.31 196 ASN A O 1
ATOM 1558 N N . GLY A 1 197 ? 5.748 -1.627 7.749 1.00 97.62 197 GLY A N 1
ATOM 1559 C CA . GLY A 1 197 ? 4.433 -1.206 7.284 1.00 97.62 197 GLY A CA 1
ATOM 1560 C C . GLY A 1 197 ? 4.457 0.153 6.603 1.00 97.62 197 GLY A C 1
ATOM 1561 O O . GLY A 1 197 ? 5.510 0.757 6.412 1.00 97.62 197 GLY A O 1
ATOM 1562 N N . TRP A 1 198 ? 3.277 0.615 6.206 1.00 98.19 198 TRP A N 1
ATOM 1563 C CA . TRP A 1 198 ? 3.090 1.879 5.500 1.00 98.19 198 TRP A CA 1
ATOM 1564 C C . TRP A 1 198 ? 1.613 2.290 5.480 1.00 98.19 198 TRP A C 1
ATOM 1566 O O . TRP A 1 198 ? 0.713 1.469 5.681 1.00 98.19 198 TRP A O 1
ATOM 1576 N N . ILE A 1 199 ? 1.359 3.561 5.173 1.00 98.50 199 ILE A N 1
ATOM 1577 C CA . ILE A 1 199 ? 0.054 4.061 4.717 1.00 98.50 199 ILE A CA 1
ATOM 1578 C C . ILE A 1 199 ? 0.221 4.619 3.308 1.00 98.50 199 ILE A C 1
ATOM 1580 O O . ILE A 1 199 ? 1.187 5.318 3.021 1.00 98.50 199 ILE A O 1
ATOM 1584 N N . PHE A 1 200 ? -0.723 4.319 2.423 1.00 97.75 200 PHE A N 1
ATOM 1585 C CA . PHE A 1 200 ? -0.804 4.908 1.096 1.00 97.75 200 PHE A CA 1
ATOM 1586 C C . PHE A 1 200 ? -2.051 5.783 1.013 1.00 97.75 200 PHE A C 1
ATOM 1588 O O . PHE A 1 200 ? -3.176 5.315 1.211 1.00 97.75 200 PHE A O 1
ATOM 1595 N N . HIS A 1 201 ? -1.847 7.068 0.744 1.00 96.88 201 HIS A N 1
ATOM 1596 C CA . HIS A 1 201 ? -2.910 8.068 0.688 1.00 96.88 201 HIS A CA 1
ATOM 1597 C C . HIS A 1 201 ? -2.605 9.087 -0.403 1.00 96.88 201 HIS A C 1
ATOM 1599 O O . HIS A 1 201 ? -1.498 9.613 -0.467 1.00 96.88 201 HIS A O 1
ATOM 1605 N N . ASN A 1 202 ? -3.581 9.351 -1.278 1.00 93.06 202 ASN A N 1
ATOM 1606 C CA . ASN A 1 202 ? -3.463 10.317 -2.378 1.00 93.06 202 ASN A CA 1
ATOM 1607 C C . ASN A 1 202 ? -2.160 10.178 -3.185 1.00 93.06 202 ASN A C 1
ATOM 1609 O O . ASN A 1 202 ? -1.490 11.162 -3.489 1.00 93.06 202 ASN A O 1
ATOM 1613 N N . HIS A 1 203 ? -1.831 8.935 -3.543 1.00 92.06 203 HIS A N 1
ATOM 1614 C CA . HIS A 1 203 ? -0.617 8.547 -4.261 1.00 92.06 203 HIS A CA 1
ATOM 1615 C C . HIS A 1 203 ? 0.686 8.695 -3.472 1.00 92.06 203 HIS A C 1
ATOM 1617 O O . HIS A 1 203 ? 1.728 8.364 -4.007 1.00 92.06 203 HIS A O 1
ATOM 1623 N N . VAL A 1 204 ? 0.680 9.098 -2.204 1.00 94.81 204 VAL A N 1
ATOM 1624 C CA . VAL A 1 204 ? 1.887 9.202 -1.375 1.00 94.81 204 VAL A CA 1
ATOM 1625 C C . VAL A 1 204 ? 2.002 7.992 -0.451 1.00 94.81 204 VAL A C 1
ATOM 1627 O O . VAL A 1 204 ? 1.021 7.575 0.164 1.00 94.81 204 VAL A O 1
ATOM 1630 N N . ILE A 1 205 ? 3.209 7.429 -0.361 1.00 97.31 205 ILE A N 1
ATOM 1631 C CA . ILE A 1 205 ? 3.560 6.366 0.588 1.00 97.31 205 ILE A CA 1
ATOM 1632 C C . ILE A 1 205 ? 4.168 7.013 1.837 1.00 97.31 205 ILE A C 1
ATOM 1634 O O . ILE A 1 205 ? 5.161 7.733 1.740 1.00 97.31 205 ILE A O 1
ATOM 1638 N N . TYR A 1 206 ? 3.591 6.727 2.998 1.00 97.69 206 TYR A N 1
ATOM 1639 C CA . TYR A 1 206 ? 4.049 7.157 4.316 1.00 97.69 206 TYR A CA 1
ATOM 1640 C C . TYR A 1 206 ? 4.613 5.943 5.054 1.00 97.69 206 TYR A C 1
ATOM 1642 O O . TYR A 1 206 ? 3.859 5.010 5.340 1.00 97.69 206 TYR A O 1
ATOM 1650 N N . GLN A 1 207 ? 5.923 5.934 5.317 1.00 93.12 207 GLN A N 1
ATOM 1651 C CA . GLN A 1 207 ? 6.631 4.855 6.012 1.00 93.12 207 GLN A CA 1
ATOM 1652 C C . GLN A 1 207 ? 7.951 5.322 6.617 1.00 93.12 207 GLN A C 1
ATOM 1654 O O . GLN A 1 207 ? 8.436 6.395 6.186 1.00 93.12 207 GLN A O 1
#

Radius of gyration: 19.95 Å; Cα contacts (8 Å, |Δi|>4): 433; chains: 1; bounding box: 63×53×52 Å

pLDDT: mean 92.04, std 15.77, range [33.28, 98.88]

Solvent-accessible surface area (backbone atoms only — not comparable to full-atom values): 11605 Å² total; per-residue (Å²): 137,86,84,80,81,81,79,77,78,74,79,70,74,72,83,74,70,71,75,38,47,70,62,43,47,52,53,48,51,54,49,40,26,73,75,40,50,90,51,34,21,67,70,87,56,68,78,43,62,57,84,76,27,44,31,34,67,13,81,82,53,57,24,34,44,33,29,48,78,55,40,28,37,39,34,22,77,94,59,76,33,80,35,79,78,52,42,54,70,81,79,42,86,74,60,74,68,32,54,70,56,52,54,48,33,52,75,70,67,45,53,88,39,80,47,48,36,54,30,33,27,73,43,81,52,78,62,44,76,69,83,77,31,24,46,32,33,32,26,36,32,91,86,65,52,35,33,37,39,44,37,47,46,79,69,15,70,74,73,83,84,71,49,76,69,39,62,37,35,40,28,24,33,34,38,58,51,101,73,53,21,34,36,30,56,30,19,59,45,95,80,70,83,54,79,63,19,26,36,38,44,93,63,42,79,34,56

Foldseek 3Di:
DDDDPDPPPPPPPDPPQQQPQVVLFVVLLQLCCVVPVVARPDPPFDWFFDPQWTWGAHVVRRKMWIDRRFWTWIADVVVVGIDTDGGSVVRDDHDDFCPVVLVVCQVVQHWFDWHKHKFFWAFFDDWDPPDFIFGWTWTADPVRAIEIETERCVAWPDPPVDDGRFMKIKTATWHYDPRSTYGYQQADDPVPPDDHMWMAGPRHTID

Nearest PDB structures (foldseek):
  3u58-assembly4_D  TM=4.030E-01  e=8.373E-04  Tetrahymena thermophila
  2pqa-assembly1_A  TM=7.337E-01  e=3.695E-01  Homo sapiens
  7y01-assembly1_A  TM=5.897E-01  e=1.586E-01  Zea mays
  6cqk-assembly3_D  TM=6.864E-01  e=1.019E+00  Saccharomyces cerevisiae
  6cqm-assembly2_B  TM=6.412E-01  e=2.659E+00  Saccharomyces cerevisiae S288C

Sequence (207 aa):
MKFIILLFLTVIPAISSAENFLINSNKLFNFAEVSYPAFFRPAGAVTVTLDDYLVRYYPDTDVYIGTRGEEVYVYGKVFNGLSSVGIIGDYIELKADSDALLAQLFADGQSDVQVYGTGTVITILPDDLSGSRHQRFIVILKSGQTLLIAHNIDLAPRIDTLSINDRIEFFGEYEWNDKGGIIHWTHHDPQEMHVNGWIFHNHVIYQ